Protein AF-0000000087156517 (afdb_homodimer)

pLDDT: mean 85.59, std 17.95, range [24.02, 98.31]

Secondary structure (DSSP, 8-state):
-BPPPTT--EEEE-S---TT--HHHHHHHHHHTS-S-TTSS-EEEEE-TTSSEEEEEEE-SSEEEEEEEEESSS------S-SSEEEE-HHHHHHHHTT---SS-----------/-B---TT--EEEE-S---TT--HHHHHHHHHHTS-S-TTSS-EEEEE-TTSSEEEEEEE-SSEEEEEEEEESSS------S-SSEEEE-HHHHHHHHTT---S------------

Structure (mmCIF, N/CA/C/O backbone):
data_AF-0000000087156517-model_v1
#
loop_
_entity.id
_entity.type
_entity.pdbx_description
1 polymer Transposase
#
loop_
_atom_site.group_PDB
_atom_site.id
_atom_site.type_symbol
_atom_site.label_atom_id
_atom_site.label_alt_id
_atom_site.label_comp_id
_atom_site.label_asym_id
_atom_site.label_entity_id
_atom_site.label_seq_id
_atom_site.pdbx_PDB_ins_code
_atom_site.Cartn_x
_atom_site.Cartn_y
_atom_site.Cartn_z
_atom_site.occupancy
_atom_site.B_iso_or_equiv
_atom_site.auth_seq_id
_atom_site.auth_comp_id
_atom_site.auth_asym_id
_atom_site.auth_atom_id
_atom_site.pdbx_PDB_model_num
ATOM 1 N N . MET A 1 1 ? 2.246 8.82 -6.902 1 58.19 1 MET A N 1
ATOM 2 C CA . MET A 1 1 ? 2.295 7.445 -7.395 1 58.19 1 MET A CA 1
ATOM 3 C C . MET A 1 1 ? 3.24 6.598 -6.551 1 58.19 1 MET A C 1
ATOM 5 O O . MET A 1 1 ? 4.203 7.113 -5.984 1 58.19 1 MET A O 1
ATOM 9 N N . ILE A 1 2 ? 2.607 5.508 -5.945 1 74.94 2 ILE A N 1
ATOM 10 C CA . ILE A 1 2 ? 3.498 4.707 -5.113 1 74.94 2 ILE A CA 1
ATOM 11 C C . ILE A 1 2 ? 4.559 4.039 -5.984 1 74.94 2 ILE A C 1
ATOM 13 O O . ILE A 1 2 ? 4.23 3.283 -6.902 1 74.94 2 ILE A O 1
ATOM 17 N N . PRO A 1 3 ? 5.715 4.488 -5.727 1 68.56 3 PRO A N 1
ATOM 18 C CA . PRO A 1 3 ? 6.801 4.07 -6.617 1 68.56 3 PRO A CA 1
ATOM 19 C C . PRO A 1 3 ? 7.105 2.576 -6.52 1 68.56 3 PRO A C 1
ATOM 21 O O . PRO A 1 3 ? 7.184 2.029 -5.418 1 68.56 3 PRO A O 1
ATOM 24 N N . VAL A 1 4 ? 6.957 1.92 -7.672 1 71.38 4 VAL A N 1
ATOM 25 C CA . VAL A 1 4 ? 7.547 0.595 -7.84 1 71.38 4 VAL A CA 1
ATOM 26 C C . VAL A 1 4 ? 8.805 0.693 -8.703 1 71.38 4 VAL A C 1
ATOM 28 O O . VAL A 1 4 ? 8.797 1.358 -9.742 1 71.38 4 VAL A O 1
ATOM 31 N N . PRO A 1 5 ? 9.875 0.167 -8.156 1 69.38 5 PRO A N 1
ATOM 32 C CA . PRO A 1 5 ? 11.094 0.276 -8.953 1 69.38 5 PRO A CA 1
ATOM 33 C C . PRO A 1 5 ? 10.93 -0.311 -10.359 1 69.38 5 PRO A C 1
ATOM 35 O O . PRO A 1 5 ? 10.133 -1.23 -10.555 1 69.38 5 PRO A O 1
ATOM 38 N N . MET A 1 6 ? 11.578 0.382 -11.211 1 67.88 6 MET A N 1
ATOM 39 C CA . MET A 1 6 ? 11.594 -0.118 -12.578 1 67.88 6 MET A CA 1
ATOM 40 C C . MET A 1 6 ? 12.398 -1.407 -12.68 1 67.88 6 MET A C 1
ATOM 42 O O . MET A 1 6 ? 13.406 -1.572 -11.992 1 67.88 6 MET A O 1
ATOM 46 N N . GLY A 1 7 ? 11.961 -2.303 -13.562 1 76.69 7 GLY A N 1
ATOM 47 C CA . GLY A 1 7 ? 12.727 -3.498 -13.875 1 76.69 7 GLY A CA 1
ATOM 48 C C . GLY A 1 7 ? 12.539 -4.609 -12.859 1 76.69 7 GLY A C 1
ATOM 49 O O . GLY A 1 7 ? 13.359 -5.531 -12.781 1 76.69 7 GLY A O 1
ATOM 50 N N . VAL A 1 8 ? 11.547 -4.445 -12.055 1 85.75 8 VAL A N 1
ATOM 51 C CA . VAL A 1 8 ? 11.328 -5.461 -11.031 1 85.75 8 VAL A CA 1
ATOM 52 C C . VAL A 1 8 ? 10.336 -6.504 -11.539 1 85.75 8 VAL A C 1
ATOM 54 O O . VAL A 1 8 ? 9.562 -6.234 -12.461 1 85.75 8 VAL A O 1
ATOM 57 N N . ARG A 1 9 ? 10.469 -7.676 -11 1 92.88 9 ARG A N 1
ATOM 58 C CA . ARG A 1 9 ? 9.516 -8.742 -11.297 1 92.88 9 ARG A CA 1
ATOM 59 C C . ARG A 1 9 ? 8.391 -8.781 -10.273 1 92.88 9 ARG A C 1
ATOM 61 O O . ARG A 1 9 ? 8.57 -8.344 -9.133 1 92.88 9 ARG A O 1
ATOM 68 N N . VAL A 1 10 ? 7.293 -9.305 -10.758 1 94.94 10 VAL A N 1
ATOM 69 C CA . VAL A 1 10 ? 6.121 -9.484 -9.906 1 94.94 10 VAL A CA 1
ATOM 70 C C . VAL A 1 10 ? 5.789 -10.977 -9.797 1 94.94 10 VAL A C 1
ATOM 72 O O . VAL A 1 10 ? 5.691 -11.672 -10.805 1 94.94 10 VAL A O 1
ATOM 75 N N . TRP A 1 11 ? 5.633 -11.375 -8.562 1 95.31 11 TRP A N 1
ATOM 76 C CA . TRP A 1 11 ? 5.324 -12.773 -8.305 1 95.31 11 TRP A CA 1
ATOM 77 C C . TRP A 1 11 ? 3.982 -12.914 -7.594 1 95.31 11 TRP A C 1
ATOM 79 O O . TRP A 1 11 ? 3.736 -12.258 -6.582 1 95.31 11 TRP A O 1
ATOM 89 N N . LEU A 1 12 ? 3.119 -13.789 -8.125 1 95.25 12 LEU A N 1
ATOM 90 C CA . LEU A 1 12 ? 1.862 -14.125 -7.465 1 95.25 12 LEU A CA 1
ATOM 91 C C . LEU A 1 12 ? 2.004 -15.406 -6.648 1 95.25 12 LEU A C 1
ATOM 93 O O . LEU A 1 12 ? 2.408 -16.438 -7.18 1 95.25 12 LEU A O 1
ATOM 97 N N . ALA A 1 13 ? 1.78 -15.266 -5.359 1 94.5 13 ALA A N 1
ATOM 98 C CA . ALA A 1 13 ? 1.699 -16.469 -4.543 1 94.5 13 ALA A CA 1
ATOM 99 C C . ALA A 1 13 ? 0.387 -17.203 -4.781 1 94.5 13 ALA A C 1
ATOM 101 O O . ALA A 1 13 ? -0.68 -16.75 -4.375 1 94.5 13 ALA A O 1
ATOM 102 N N . THR A 1 14 ? 0.47 -18.297 -5.391 1 88.31 14 THR A N 1
ATOM 103 C CA . THR A 1 14 ? -0.757 -19.016 -5.723 1 88.31 14 THR A CA 1
ATOM 104 C C . THR A 1 14 ? -1.428 -19.562 -4.461 1 88.31 14 THR A C 1
ATOM 106 O O . THR A 1 14 ? -0.789 -19.688 -3.416 1 88.31 14 THR A O 1
ATOM 109 N N . GLY A 1 15 ? -2.711 -19.812 -4.488 1 87.69 15 GLY A N 1
ATOM 110 C CA . GLY A 1 15 ? -3.498 -20.219 -3.342 1 87.69 15 GLY A CA 1
ATOM 111 C C . GLY A 1 15 ? -4.043 -19.062 -2.535 1 87.69 15 GLY A C 1
ATOM 112 O O . GLY A 1 15 ? -4.234 -17.969 -3.068 1 87.69 15 GLY A O 1
ATOM 113 N N . HIS A 1 16 ? -4.375 -19.422 -1.244 1 91.12 16 HIS A N 1
ATOM 114 C CA . HIS A 1 16 ? -4.941 -18.391 -0.389 1 91.12 16 HIS A CA 1
ATOM 115 C C . HIS A 1 16 ? -4.043 -18.109 0.809 1 91.12 16 HIS A C 1
ATOM 117 O O . HIS A 1 16 ? -3.408 -19.016 1.343 1 91.12 16 HIS A O 1
ATOM 123 N N . THR A 1 17 ? -4.004 -16.969 1.134 1 95 17 THR A N 1
ATOM 124 C CA . THR A 1 17 ? -3.209 -16.516 2.266 1 95 17 THR A CA 1
ATOM 125 C C . THR A 1 17 ? -4.102 -15.883 3.338 1 95 17 THR A C 1
ATOM 127 O O . THR A 1 17 ? -5.121 -15.266 3.021 1 95 17 THR A O 1
ATOM 130 N N . ASP A 1 18 ? -3.752 -16.094 4.641 1 96.94 18 ASP A N 1
ATOM 131 C CA . ASP A 1 18 ? -4.348 -15.344 5.734 1 96.94 18 ASP A CA 1
ATOM 132 C C . ASP A 1 18 ? -3.998 -13.859 5.629 1 96.94 18 ASP A C 1
ATOM 134 O O . ASP A 1 18 ? -2.844 -13.469 5.824 1 96.94 18 ASP A O 1
ATOM 138 N N . MET A 1 19 ? -4.91 -13.039 5.41 1 97.5 19 MET A N 1
ATOM 139 C CA . MET A 1 19 ? -4.672 -11.648 5.027 1 97.5 19 MET A CA 1
ATOM 140 C C . MET A 1 19 ? -4.484 -10.773 6.258 1 97.5 19 MET A C 1
ATOM 142 O O . MET A 1 19 ? -4.246 -9.57 6.137 1 97.5 19 MET A O 1
ATOM 146 N N . ARG A 1 20 ? -4.488 -11.344 7.477 1 96.44 20 ARG A N 1
ATOM 147 C CA . ARG A 1 20 ? -4.094 -10.625 8.68 1 96.44 20 ARG A CA 1
ATOM 148 C C . ARG A 1 20 ? -2.58 -10.453 8.75 1 96.44 20 ARG A C 1
ATOM 150 O O . ARG A 1 20 ? -2.076 -9.609 9.492 1 96.44 20 ARG A O 1
ATOM 157 N N . LYS A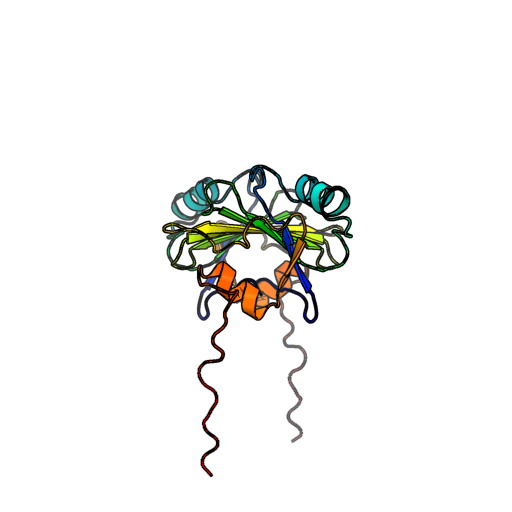 1 21 ? -1.91 -11.188 7.945 1 97.62 21 LYS A N 1
ATOM 158 C CA . LYS A 1 21 ? -0.451 -11.148 7.906 1 97.62 21 LYS A CA 1
ATOM 159 C C . LYS A 1 21 ? 0.049 -9.828 7.332 1 97.62 21 LYS A C 1
ATOM 161 O O . LYS A 1 21 ? -0.477 -9.344 6.328 1 97.62 21 LYS A O 1
ATOM 166 N N . GLY A 1 22 ? 0.993 -9.297 8.086 1 97.62 22 GLY A N 1
ATOM 167 C CA . GLY A 1 22 ? 1.661 -8.094 7.609 1 97.62 22 GLY A CA 1
ATOM 168 C C . GLY A 1 22 ? 2.955 -8.391 6.871 1 97.62 22 GLY A C 1
ATOM 169 O O . GLY A 1 22 ? 3.184 -9.516 6.43 1 97.62 22 GLY A O 1
ATOM 170 N N . PHE A 1 23 ? 3.73 -7.328 6.719 1 98.19 23 PHE A N 1
ATOM 171 C CA . PHE A 1 23 ? 4.945 -7.453 5.922 1 98.19 23 PHE A CA 1
ATOM 172 C C . PHE A 1 23 ? 5.844 -8.555 6.473 1 98.19 23 PHE A C 1
ATOM 174 O O . PHE A 1 23 ? 6.324 -9.406 5.723 1 98.19 23 PHE A O 1
ATOM 181 N N . ALA A 1 24 ? 6.098 -8.531 7.754 1 97.62 24 ALA A N 1
ATOM 182 C CA . ALA A 1 24 ? 7.035 -9.477 8.359 1 97.62 24 ALA A CA 1
ATOM 183 C C . ALA A 1 24 ? 6.594 -10.914 8.117 1 97.62 24 ALA A C 1
ATOM 185 O O . ALA A 1 24 ? 7.387 -11.75 7.672 1 97.62 24 ALA A O 1
ATOM 186 N N . SER A 1 25 ? 5.398 -11.227 8.359 1 98.19 25 SER A N 1
ATOM 187 C CA . SER A 1 25 ? 4.883 -12.586 8.195 1 98.19 25 SER A CA 1
ATOM 188 C C . SER A 1 25 ? 4.84 -12.977 6.723 1 98.19 25 SER A C 1
ATOM 190 O O . SER A 1 25 ? 5.176 -14.109 6.371 1 98.19 25 SER A O 1
ATOM 192 N N . LEU A 1 26 ? 4.43 -12.086 5.863 1 98.31 26 LEU A N 1
ATOM 193 C CA . LEU A 1 26 ? 4.379 -12.391 4.438 1 98.31 26 LEU A CA 1
ATOM 194 C C . LEU A 1 26 ? 5.781 -12.57 3.867 1 98.31 26 LEU A C 1
ATOM 196 O O . LEU A 1 26 ? 5.988 -13.391 2.971 1 98.31 26 LEU A O 1
ATOM 200 N N . SER A 1 27 ? 6.703 -11.789 4.41 1 98.31 27 SER A N 1
ATOM 201 C CA . SER A 1 27 ? 8.102 -11.953 4.016 1 98.31 27 SER A CA 1
ATOM 202 C C . SER A 1 27 ? 8.602 -13.359 4.328 1 98.31 27 SER A C 1
ATOM 204 O O . SER A 1 27 ? 9.344 -13.953 3.543 1 98.31 27 SER A O 1
ATOM 206 N N . LEU A 1 28 ? 8.242 -13.797 5.48 1 97.62 28 LEU A N 1
ATOM 207 C CA . LEU A 1 28 ? 8.609 -15.164 5.844 1 97.62 28 LEU A CA 1
ATOM 208 C C . LEU A 1 28 ? 8.008 -16.172 4.871 1 97.62 28 LEU A C 1
ATOM 210 O O . LEU A 1 28 ? 8.656 -17.156 4.508 1 97.62 28 LEU A O 1
ATOM 214 N N . GLN A 1 29 ? 6.797 -15.938 4.473 1 96.12 29 GLN A N 1
ATOM 215 C CA . GLN A 1 29 ? 6.164 -16.812 3.482 1 96.12 29 GLN A CA 1
ATOM 216 C C . GLN A 1 29 ? 6.918 -16.766 2.154 1 96.12 29 GLN A C 1
ATOM 218 O O . GLN A 1 29 ? 7.078 -17.797 1.492 1 96.12 29 GLN A O 1
ATOM 223 N N . VAL A 1 30 ? 7.312 -15.57 1.681 1 97.31 30 VAL A N 1
ATOM 224 C CA . VAL A 1 30 ? 8.102 -15.422 0.461 1 97.31 30 VAL A CA 1
ATOM 225 C C . VAL A 1 30 ? 9.359 -16.281 0.551 1 97.31 30 VAL A C 1
ATOM 227 O O . VAL A 1 30 ? 9.703 -17 -0.398 1 97.31 30 VAL A O 1
ATOM 230 N N . GLN A 1 31 ? 9.984 -16.25 1.725 1 97.12 31 GLN A N 1
ATOM 231 C CA . GLN A 1 31 ? 11.227 -16.984 1.936 1 97.12 31 GLN A CA 1
ATOM 232 C C . GLN A 1 31 ? 10.977 -18.484 2.027 1 97.12 31 GLN A C 1
ATOM 234 O O . GLN A 1 31 ? 11.641 -19.266 1.355 1 97.12 31 GLN A O 1
ATOM 239 N N . GLU A 1 32 ? 10.023 -18.891 2.779 1 94.5 32 GLU A N 1
ATOM 240 C CA . GLU A 1 32 ? 9.867 -20.297 3.148 1 94.5 32 GLU A CA 1
ATOM 241 C C . GLU A 1 32 ? 9.023 -21.047 2.123 1 94.5 32 GLU A C 1
ATOM 243 O O . GLU A 1 32 ? 9.266 -22.219 1.854 1 94.5 32 GLU A O 1
ATOM 248 N N . VAL A 1 33 ? 8.086 -20.391 1.618 1 90.31 33 VAL A N 1
ATOM 249 C CA . VAL A 1 33 ? 7.133 -21.078 0.744 1 90.31 33 VAL A CA 1
ATOM 250 C C . VAL A 1 33 ? 7.477 -20.781 -0.716 1 90.31 33 VAL A C 1
ATOM 252 O O . VAL A 1 33 ? 7.59 -21.703 -1.528 1 90.31 33 VAL A O 1
ATOM 255 N N . LEU A 1 34 ? 7.719 -19.594 -1.027 1 92.5 34 LEU A N 1
ATOM 256 C CA . LEU A 1 34 ? 8.008 -19.25 -2.414 1 92.5 34 LEU A CA 1
ATOM 257 C C . LEU A 1 34 ? 9.484 -19.422 -2.725 1 92.5 34 LEU A C 1
ATOM 259 O O . LEU A 1 34 ? 9.891 -19.406 -3.891 1 92.5 34 LEU A O 1
ATOM 263 N N . ARG A 1 35 ? 10.352 -19.547 -1.619 1 94.5 35 ARG A N 1
ATOM 264 C CA . ARG A 1 35 ? 11.789 -19.734 -1.741 1 94.5 35 ARG A CA 1
ATOM 265 C C . ARG A 1 35 ? 12.43 -18.594 -2.533 1 94.5 35 ARG A C 1
ATOM 267 O O . ARG A 1 35 ? 13.211 -18.844 -3.457 1 94.5 35 ARG A O 1
ATOM 274 N N . ARG A 1 36 ? 12.039 -17.438 -2.186 1 95.69 36 ARG A N 1
ATOM 275 C CA . ARG A 1 36 ? 12.586 -16.219 -2.775 1 95.69 36 ARG A CA 1
ATOM 276 C C . ARG A 1 36 ? 13.023 -15.234 -1.696 1 95.69 36 ARG A C 1
ATOM 278 O O . ARG A 1 36 ? 12.727 -15.422 -0.516 1 95.69 36 ARG A O 1
ATOM 285 N N . ASP A 1 37 ? 13.766 -14.25 -2.131 1 97.31 37 ASP A N 1
ATOM 286 C CA . ASP A 1 37 ? 14.258 -13.219 -1.216 1 97.31 37 ASP A CA 1
ATOM 287 C C . ASP A 1 37 ? 13.281 -12.055 -1.126 1 97.31 37 ASP A C 1
ATOM 289 O O . ASP A 1 37 ? 13.148 -11.273 -2.07 1 97.31 37 ASP A O 1
ATOM 293 N N . PRO A 1 38 ? 12.656 -11.883 0.007 1 96.81 38 PRO A N 1
ATOM 294 C CA . PRO A 1 38 ? 11.68 -10.805 0.139 1 96.81 38 PRO A CA 1
ATOM 295 C C . PRO A 1 38 ? 12.32 -9.414 0.061 1 96.81 38 PRO A C 1
ATOM 297 O O . PRO A 1 38 ? 11.617 -8.414 -0.071 1 96.81 38 PRO A O 1
ATOM 300 N N . LEU A 1 39 ? 13.656 -9.359 0.162 1 96.19 39 LEU A N 1
ATOM 301 C CA . LEU A 1 39 ? 14.352 -8.078 0.151 1 96.19 39 LEU A CA 1
ATOM 302 C C . LEU A 1 39 ? 14.969 -7.809 -1.219 1 96.19 39 LEU A C 1
ATOM 304 O O . LEU A 1 39 ? 15.727 -6.848 -1.385 1 96.19 39 LEU A O 1
ATOM 308 N N . SER A 1 40 ? 14.656 -8.578 -2.227 1 95.44 40 SER A N 1
ATOM 309 C CA . SER A 1 40 ? 15.258 -8.539 -3.555 1 95.44 40 SER A CA 1
ATOM 310 C C . SER A 1 40 ? 14.805 -7.309 -4.328 1 95.44 40 SER A C 1
ATOM 312 O O . SER A 1 40 ? 15.391 -6.965 -5.359 1 95.44 40 SER A O 1
ATOM 314 N N . GLY A 1 41 ? 13.742 -6.66 -3.83 1 94.19 41 GLY A N 1
ATOM 315 C CA . GLY A 1 41 ? 13.141 -5.562 -4.57 1 94.19 41 GLY A CA 1
ATOM 316 C C . GLY A 1 41 ? 11.961 -5.992 -5.418 1 94.19 41 GLY A C 1
ATOM 317 O O . GLY A 1 41 ? 11.172 -5.152 -5.859 1 94.19 41 GLY A O 1
ATOM 318 N N . HIS A 1 42 ? 11.836 -7.273 -5.695 1 95.88 42 HIS A N 1
ATOM 319 C CA . HIS A 1 42 ? 10.703 -7.777 -6.469 1 95.88 42 HIS A CA 1
ATOM 320 C C . HIS A 1 42 ? 9.414 -7.699 -5.664 1 95.88 42 HIS A C 1
ATOM 322 O O . HIS A 1 42 ? 9.438 -7.551 -4.441 1 95.88 42 HIS A O 1
ATOM 328 N N . LEU A 1 43 ? 8.344 -7.75 -6.379 1 96.56 43 LEU A N 1
ATOM 329 C CA . LEU A 1 43 ? 7.035 -7.664 -5.742 1 96.56 43 LEU A CA 1
ATOM 330 C C . LEU A 1 43 ? 6.43 -9.055 -5.562 1 96.56 43 LEU A C 1
ATOM 332 O O . LEU A 1 43 ? 6.527 -9.898 -6.453 1 96.56 43 LEU A O 1
ATOM 336 N N . PHE A 1 44 ? 5.781 -9.266 -4.441 1 96.88 44 PHE A N 1
ATOM 337 C CA . PHE A 1 44 ? 5.082 -10.508 -4.152 1 96.88 44 PHE A CA 1
ATOM 338 C C . PHE A 1 44 ? 3.621 -10.25 -3.809 1 96.88 44 PHE A C 1
ATOM 340 O O . PHE A 1 44 ? 3.322 -9.477 -2.895 1 96.88 44 PHE A O 1
ATOM 347 N N . CYS A 1 45 ? 2.74 -10.883 -4.504 1 96.75 45 CYS A N 1
ATOM 348 C CA . CYS A 1 45 ? 1.306 -10.656 -4.367 1 96.75 45 CYS A CA 1
ATOM 349 C C . CYS A 1 45 ? 0.621 -11.844 -3.709 1 96.75 45 CYS A C 1
ATOM 351 O O . CYS A 1 45 ? 0.924 -12.992 -4.027 1 96.75 45 CYS A O 1
ATOM 353 N N . PHE A 1 46 ? -0.279 -11.531 -2.863 1 96.81 46 PHE A N 1
ATOM 354 C CA . PHE A 1 46 ? -1.063 -12.516 -2.131 1 96.81 46 PHE A CA 1
ATOM 355 C C . PHE A 1 46 ? -2.553 -12.203 -2.234 1 96.81 46 PHE A C 1
ATOM 357 O O . PHE A 1 46 ? -2.955 -11.039 -2.191 1 96.81 46 PHE A O 1
ATOM 364 N N . ARG A 1 47 ? -3.34 -13.195 -2.342 1 96.44 47 ARG A N 1
ATOM 365 C CA . ARG A 1 47 ? -4.789 -13.023 -2.369 1 96.44 47 ARG A CA 1
ATOM 366 C C . ARG A 1 47 ? -5.457 -13.805 -1.245 1 96.44 47 ARG A C 1
ATOM 368 O O . ARG A 1 47 ? -5.055 -14.93 -0.94 1 96.44 47 ARG A O 1
ATOM 375 N N . GLY A 1 48 ? -6.461 -13.234 -0.627 1 95.94 48 GLY A N 1
ATOM 376 C CA . GLY A 1 48 ? -7.227 -13.922 0.401 1 95.94 48 GLY A CA 1
ATOM 377 C C . GLY A 1 48 ? -8.195 -14.945 -0.161 1 95.94 48 GLY A C 1
ATOM 378 O O . GLY A 1 48 ? -8.43 -14.984 -1.37 1 95.94 48 GLY A O 1
ATOM 379 N N . ARG A 1 49 ? -8.75 -15.617 0.713 1 94.75 49 ARG A N 1
ATOM 380 C CA . ARG A 1 49 ? -9.617 -16.734 0.353 1 94.75 49 ARG A CA 1
ATOM 381 C C . ARG A 1 49 ? -10.867 -16.234 -0.368 1 94.75 49 ARG A C 1
ATOM 383 O O . ARG A 1 49 ? -11.297 -16.844 -1.355 1 94.75 49 ARG A O 1
ATOM 390 N N . ARG A 1 50 ? -11.461 -15.18 0.086 1 95.56 50 ARG A N 1
ATOM 391 C CA . ARG A 1 50 ? -12.695 -14.656 -0.501 1 95.56 50 ARG A CA 1
ATOM 392 C C . ARG A 1 50 ? -12.43 -14.07 -1.884 1 95.56 50 ARG A C 1
ATOM 394 O O . ARG A 1 50 ? -13.367 -13.859 -2.662 1 95.56 50 ARG A O 1
ATOM 401 N N . GLY A 1 51 ? -11.227 -13.68 -2.168 1 95.25 51 GLY A N 1
ATOM 402 C CA . GLY A 1 51 ? -10.82 -13.242 -3.494 1 95.25 51 GLY A CA 1
ATOM 403 C C . GLY A 1 51 ? -10.969 -11.742 -3.695 1 95.25 51 GLY A C 1
ATOM 404 O O . GLY A 1 51 ? -10.594 -11.211 -4.742 1 95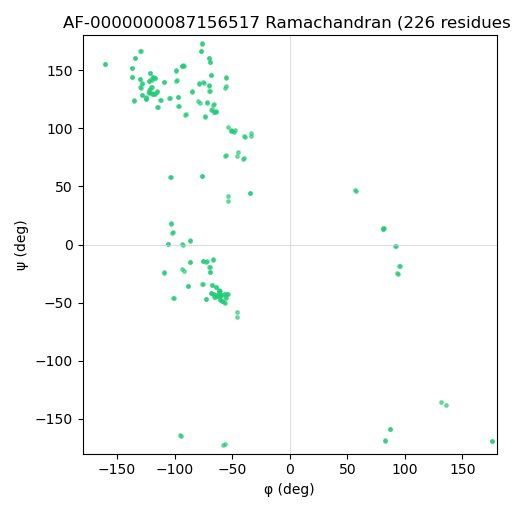.25 51 GLY A O 1
ATOM 405 N N . ASP A 1 52 ? -11.445 -10.992 -2.725 1 96.94 52 ASP A N 1
ATOM 406 C CA . ASP A 1 52 ? -11.695 -9.562 -2.891 1 96.94 52 ASP A CA 1
ATOM 407 C C . ASP A 1 52 ? -10.641 -8.734 -2.168 1 96.94 52 ASP A C 1
ATOM 409 O O . ASP A 1 52 ? -10.742 -7.504 -2.119 1 96.94 52 ASP A O 1
ATOM 413 N N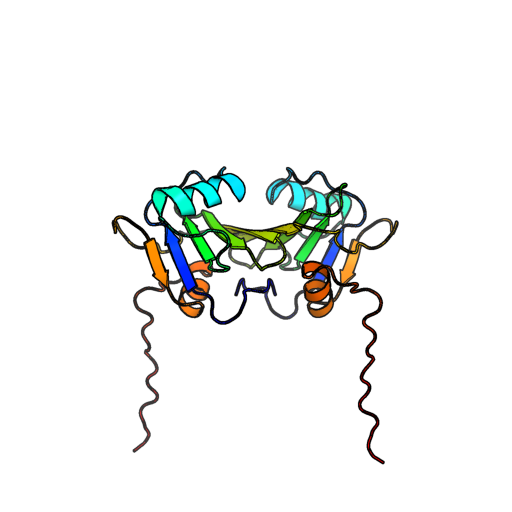 . LEU A 1 53 ? -9.672 -9.438 -1.519 1 97.56 53 LEU A N 1
ATOM 414 C CA . LEU A 1 53 ? -8.594 -8.773 -0.803 1 97.56 53 LEU A CA 1
ATOM 415 C C . LEU A 1 53 ? -7.234 -9.25 -1.305 1 97.56 53 LEU A C 1
ATOM 417 O O . LEU A 1 53 ? -6.988 -10.453 -1.393 1 97.56 53 LEU A O 1
ATOM 421 N N . LEU A 1 54 ? -6.363 -8.289 -1.698 1 96.94 54 LEU A N 1
ATOM 422 C CA . LEU A 1 54 ? -5.027 -8.562 -2.217 1 96.94 54 LEU A CA 1
ATOM 423 C C . LEU A 1 54 ? -3.98 -7.738 -1.474 1 96.94 54 LEU A C 1
ATOM 425 O O . LEU A 1 54 ? -4.207 -6.562 -1.171 1 96.94 54 LEU A O 1
ATOM 429 N N . LYS A 1 55 ? -2.857 -8.328 -1.163 1 97.62 55 LYS A N 1
ATOM 430 C CA . LYS A 1 55 ? -1.702 -7.617 -0.62 1 97.62 55 LYS A CA 1
ATOM 431 C C . LYS A 1 55 ? -0.484 -7.777 -1.524 1 97.62 55 LYS A C 1
ATOM 433 O O . LYS A 1 55 ? -0.261 -8.852 -2.09 1 97.62 55 LYS A O 1
ATOM 438 N N . VAL A 1 56 ? 0.265 -6.754 -1.645 1 96.81 56 VAL A N 1
ATOM 439 C CA . VAL A 1 56 ? 1.57 -6.781 -2.297 1 96.81 56 VAL A CA 1
ATOM 440 C C . VAL A 1 56 ? 2.645 -6.297 -1.323 1 96.81 56 VAL A C 1
ATOM 442 O O . VAL A 1 56 ? 2.49 -5.25 -0.691 1 96.81 56 VAL A O 1
ATOM 445 N N . ILE A 1 57 ? 3.719 -7.055 -1.217 1 96.94 57 ILE A N 1
ATOM 446 C CA . ILE A 1 57 ? 4.832 -6.586 -0.4 1 96.94 57 ILE A CA 1
ATOM 447 C C . ILE A 1 57 ? 6.094 -6.484 -1.256 1 96.94 57 ILE A C 1
ATOM 449 O O . ILE A 1 57 ? 6.262 -7.234 -2.219 1 96.94 57 ILE A O 1
ATOM 453 N N . TRP A 1 58 ? 6.953 -5.543 -0.954 1 96.44 58 TRP A N 1
ATOM 454 C CA . TRP A 1 58 ? 8.289 -5.426 -1.535 1 96.44 58 TRP A CA 1
ATOM 455 C C . TRP A 1 58 ? 9.188 -4.562 -0.659 1 96.44 58 TRP A C 1
ATOM 457 O O . TRP A 1 58 ? 8.711 -3.838 0.214 1 96.44 58 TRP A O 1
ATOM 467 N N . HIS A 1 59 ? 10.43 -4.789 -0.775 1 95.88 59 HIS A N 1
ATOM 468 C CA . HIS A 1 59 ? 11.438 -3.9 -0.215 1 95.88 59 HIS A CA 1
ATOM 469 C C . HIS A 1 59 ? 11.969 -2.93 -1.268 1 95.88 59 HIS A C 1
ATOM 471 O O . HIS A 1 59 ? 12.469 -3.354 -2.312 1 95.88 59 HIS A O 1
ATOM 477 N N . ASP A 1 60 ? 11.938 -1.659 -0.995 1 92.62 60 ASP A N 1
ATOM 478 C CA . ASP A 1 60 ? 12.25 -0.727 -2.072 1 92.62 60 ASP A CA 1
ATOM 479 C C . ASP A 1 60 ? 13.664 -0.174 -1.926 1 92.62 60 ASP A C 1
ATOM 481 O O . ASP A 1 60 ? 14 0.856 -2.516 1 92.62 60 ASP A O 1
ATOM 485 N N . GLY A 1 61 ? 14.477 -0.825 -1.156 1 92 61 GLY A N 1
ATOM 486 C CA . GLY A 1 61 ? 15.844 -0.381 -0.908 1 92 61 GLY A CA 1
ATOM 487 C C . GLY A 1 61 ? 15.977 0.461 0.347 1 92 61 GLY A C 1
ATOM 488 O O . GLY A 1 61 ? 17.047 0.534 0.939 1 92 61 GLY A O 1
ATOM 489 N N . GLN A 1 62 ? 14.852 1.104 0.732 1 93.75 62 GLN A N 1
ATOM 490 C CA . GLN A 1 62 ? 14.875 1.967 1.909 1 93.75 62 GLN A CA 1
ATOM 491 C C . GLN A 1 62 ? 14.102 1.339 3.064 1 93.75 62 GLN A C 1
ATOM 493 O O . GLN A 1 62 ? 14.289 1.712 4.223 1 93.75 62 GLN A O 1
ATOM 498 N N . GLY A 1 63 ? 13.195 0.482 2.713 1 95.5 63 GLY A N 1
ATOM 499 C CA . GLY A 1 63 ? 12.406 -0.141 3.762 1 95.5 63 GLY A CA 1
ATOM 500 C C . GLY A 1 63 ? 11.312 -1.047 3.225 1 95.5 63 GLY A C 1
ATOM 501 O O . GLY A 1 63 ? 11.32 -1.409 2.047 1 95.5 63 GLY A O 1
ATOM 502 N N . ALA A 1 64 ? 10.438 -1.439 4.199 1 97.25 64 ALA A N 1
ATOM 503 C CA . ALA A 1 64 ? 9.352 -2.373 3.914 1 97.25 64 ALA A CA 1
ATOM 504 C C . ALA A 1 64 ? 8.133 -1.645 3.355 1 97.25 64 ALA A C 1
ATOM 506 O O . ALA A 1 64 ? 7.719 -0.618 3.896 1 97.25 64 ALA A O 1
ATOM 507 N N . CYS A 1 65 ? 7.586 -2.148 2.256 1 96.94 65 CYS A N 1
ATOM 508 C CA . CYS A 1 65 ? 6.371 -1.614 1.648 1 96.94 65 CYS A CA 1
ATOM 509 C C . CYS A 1 65 ? 5.277 -2.672 1.599 1 96.94 65 CYS A C 1
ATOM 511 O O . CYS A 1 65 ? 5.539 -3.83 1.269 1 96.94 65 CYS A O 1
ATOM 513 N N . LEU A 1 66 ? 4.09 -2.301 1.946 1 97.56 66 LEU A N 1
ATOM 514 C CA . LEU A 1 66 ? 2.902 -3.145 1.892 1 97.56 66 LEU A CA 1
ATOM 515 C C . LEU A 1 66 ? 1.721 -2.383 1.3 1 97.56 66 LEU A C 1
ATOM 517 O O . LEU A 1 66 ? 1.378 -1.297 1.772 1 97.56 66 LEU A O 1
ATOM 521 N N . PHE A 1 67 ? 1.185 -2.918 0.287 1 96.69 67 PHE A N 1
ATOM 522 C CA . PHE A 1 67 ? -0.019 -2.375 -0.331 1 96.69 67 PHE A CA 1
ATOM 523 C C . PHE A 1 67 ? -1.185 -3.348 -0.195 1 96.69 67 PHE A C 1
ATOM 525 O O . PHE A 1 67 ? -1.033 -4.543 -0.446 1 96.69 67 PHE A O 1
ATOM 532 N N . THR A 1 68 ? -2.275 -2.875 0.229 1 97.5 68 THR A N 1
ATOM 533 C CA . THR A 1 68 ? -3.506 -3.65 0.352 1 97.5 68 THR A CA 1
ATOM 534 C C . THR A 1 68 ? -4.621 -3.029 -0.482 1 97.5 68 THR A C 1
ATOM 536 O O . THR A 1 68 ? -4.82 -1.813 -0.458 1 97.5 68 THR A O 1
ATOM 539 N N . LYS A 1 69 ? -5.324 -3.854 -1.226 1 96.94 69 LYS A N 1
ATOM 540 C CA . LYS A 1 69 ? -6.52 -3.42 -1.941 1 96.94 69 LYS A CA 1
ATOM 541 C C . LYS A 1 69 ? -7.703 -4.34 -1.65 1 96.94 69 LYS A C 1
ATOM 543 O O . LYS A 1 69 ? -7.574 -5.566 -1.728 1 96.94 69 LYS A O 1
ATOM 548 N N . LYS A 1 70 ? -8.781 -3.721 -1.273 1 97.44 70 LYS A N 1
ATOM 549 C CA . LYS A 1 70 ? -10.039 -4.434 -1.083 1 97.44 70 LYS A CA 1
ATOM 550 C C . LYS A 1 70 ? -11.086 -3.977 -2.094 1 97.44 70 LYS A C 1
ATOM 552 O O . LYS A 1 70 ? -11.477 -2.807 -2.105 1 97.44 70 LYS A O 1
ATOM 557 N N . LEU A 1 71 ? -11.555 -4.895 -2.939 1 96.56 71 LEU A N 1
ATOM 558 C CA . LEU A 1 71 ? -12.578 -4.59 -3.93 1 96.56 71 LEU A CA 1
ATOM 559 C C . LEU A 1 71 ? -13.953 -4.465 -3.273 1 96.56 71 LEU A C 1
ATOM 561 O O . LEU A 1 71 ? -14.289 -5.242 -2.377 1 96.56 71 LEU A O 1
ATOM 565 N N . GLU A 1 72 ? -14.703 -3.504 -3.723 1 96.06 72 GLU A N 1
ATOM 566 C CA . GLU A 1 72 ? -16.078 -3.383 -3.268 1 96.06 72 GLU A CA 1
ATOM 567 C C . GLU A 1 72 ? -16.984 -4.426 -3.934 1 96.06 72 GLU A C 1
ATOM 569 O O . GLU A 1 72 ? -17.969 -4.875 -3.342 1 96.06 72 GLU A O 1
ATOM 574 N N . ARG A 1 73 ? -16.625 -4.695 -5.145 1 95.38 73 ARG A N 1
ATOM 575 C CA . ARG A 1 73 ? -17.359 -5.703 -5.906 1 95.38 73 ARG A CA 1
ATOM 576 C C . ARG A 1 73 ? -16.406 -6.605 -6.68 1 95.38 73 ARG A C 1
ATOM 578 O O . ARG A 1 73 ? -15.375 -6.145 -7.18 1 95.38 73 ARG A O 1
ATOM 585 N N . GLY A 1 74 ? -16.797 -7.879 -6.766 1 94.31 74 GLY A N 1
ATOM 586 C CA . GLY A 1 74 ? -16.031 -8.836 -7.555 1 94.31 74 GLY A CA 1
ATOM 587 C C . GLY A 1 74 ? -14.852 -9.414 -6.812 1 94.31 74 GLY A C 1
ATOM 588 O O . GLY A 1 74 ? -14.781 -9.336 -5.582 1 94.31 74 GLY A O 1
ATOM 589 N N . ARG A 1 75 ? -14 -10.109 -7.605 1 95.06 75 ARG A N 1
ATOM 590 C CA . ARG A 1 75 ? -12.805 -10.773 -7.102 1 95.06 75 ARG A CA 1
ATOM 591 C C . ARG A 1 75 ? -11.617 -10.539 -8.023 1 95.06 75 ARG A C 1
ATOM 593 O O . ARG A 1 75 ? -11.789 -10.297 -9.219 1 95.06 75 ARG A O 1
ATOM 600 N N . PHE A 1 76 ? -10.492 -10.57 -7.453 1 95 76 PHE A N 1
ATOM 601 C CA . PHE A 1 76 ? -9.289 -10.531 -8.281 1 95 76 PHE A CA 1
ATOM 602 C C . PHE A 1 76 ? -9.125 -11.836 -9.055 1 95 76 PHE A C 1
ATOM 604 O O . PHE A 1 76 ? -9.328 -12.922 -8.508 1 95 76 PHE A O 1
ATOM 611 N N . VAL A 1 77 ? -8.766 -11.68 -10.312 1 92.25 77 VAL A N 1
ATOM 612 C CA . VAL A 1 77 ? -8.453 -12.867 -11.102 1 92.25 77 VAL A CA 1
ATOM 613 C C . VAL A 1 77 ? -7.121 -13.461 -10.633 1 92.25 77 VAL A C 1
ATOM 615 O O . VAL A 1 77 ? -6.105 -12.766 -10.594 1 92.25 77 VAL A O 1
ATOM 618 N N . TRP A 1 78 ? -7.133 -14.641 -10.25 1 91.5 78 TRP A N 1
ATOM 619 C CA . TRP A 1 78 ? -5.965 -15.289 -9.664 1 91.5 78 TRP A CA 1
ATOM 620 C C . TRP A 1 78 ? -5.688 -16.625 -10.328 1 91.5 78 TRP A C 1
ATOM 622 O O . TRP A 1 78 ? -6.621 -17.359 -10.688 1 91.5 78 TRP A O 1
ATOM 632 N N . PRO A 1 79 ? -4.43 -16.828 -10.617 1 85.94 79 PRO A N 1
ATOM 633 C CA . PRO A 1 79 ? -4.145 -18.094 -11.281 1 85.94 79 PRO A CA 1
ATOM 634 C C . PRO A 1 79 ? -4.648 -19.297 -10.484 1 85.94 79 PRO A C 1
ATOM 636 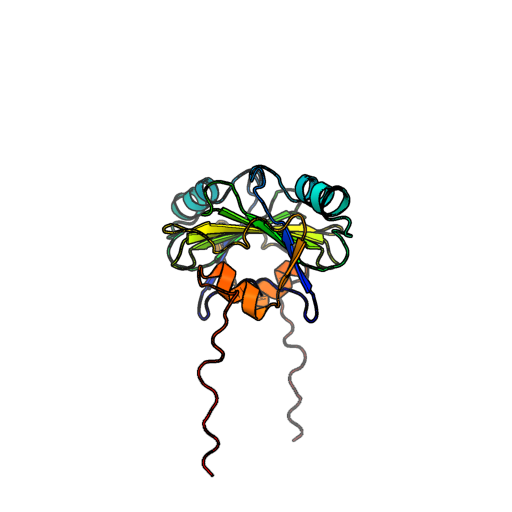O O . PRO A 1 79 ? -4.684 -19.266 -9.25 1 85.94 79 PRO A O 1
ATOM 639 N N . SER A 1 80 ? -5.254 -20.172 -11.305 1 75.44 80 SER A N 1
ATOM 640 C CA . SER A 1 80 ? -5.742 -21.406 -10.703 1 75.44 80 SER A CA 1
ATOM 641 C C . SER A 1 80 ? -4.617 -22.172 -10.016 1 75.44 80 SER A C 1
ATOM 643 O O . SER A 1 80 ? -3.439 -21.875 -10.219 1 75.44 80 SER A O 1
ATOM 645 N N . LEU A 1 81 ? -4.883 -23.359 -9.57 1 60.91 81 LEU A N 1
ATOM 646 C CA . LEU A 1 81 ? -4.137 -24.266 -8.703 1 60.91 81 LEU A CA 1
ATOM 647 C C . LEU A 1 81 ? -2.729 -24.5 -9.242 1 60.91 81 LEU A C 1
ATOM 649 O O . LEU A 1 81 ? -2.547 -25.188 -10.25 1 60.91 81 LEU A O 1
ATOM 653 N N . ALA A 1 82 ? -2.172 -23.406 -9.68 1 59.19 82 ALA A N 1
ATOM 654 C CA . ALA A 1 82 ? -0.787 -23.844 -9.828 1 59.19 82 ALA A CA 1
ATOM 655 C C . ALA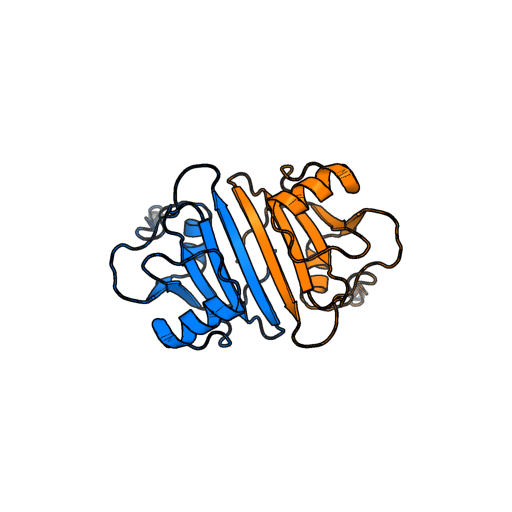 A 1 82 ? -0.066 -23.844 -8.484 1 59.19 82 ALA A C 1
ATOM 657 O O . ALA A 1 82 ? -0.467 -23.141 -7.559 1 59.19 82 ALA A O 1
ATOM 658 N N . ASP A 1 83 ? 0.512 -24.906 -7.996 1 63.34 83 ASP A N 1
ATOM 659 C CA . ASP A 1 83 ? 1.399 -25 -6.844 1 63.34 83 ASP A CA 1
ATOM 660 C C . ASP A 1 83 ? 2.566 -24.031 -6.969 1 63.34 83 ASP A C 1
ATOM 662 O O . ASP A 1 83 ? 3.41 -24.172 -7.855 1 63.34 83 ASP A O 1
ATOM 666 N N . GLY A 1 84 ? 2.484 -22.906 -6.273 1 79.56 84 GLY A N 1
ATOM 667 C CA . GLY A 1 84 ? 3.738 -22.172 -6.156 1 79.56 84 GLY A CA 1
ATOM 668 C C . GLY A 1 84 ? 3.604 -20.703 -6.48 1 79.56 84 GLY A C 1
ATOM 669 O O . GLY A 1 84 ? 2.65 -20.047 -6.047 1 79.56 84 GLY A O 1
ATOM 670 N N . VAL A 1 85 ? 4.539 -20.125 -7.273 1 88.38 85 VAL A N 1
ATOM 671 C CA . VAL A 1 85 ? 4.688 -18.703 -7.578 1 88.38 85 VAL A CA 1
ATOM 672 C C . VAL A 1 85 ? 4.613 -18.484 -9.086 1 88.38 85 VAL A C 1
ATOM 674 O O . VAL A 1 85 ? 5.18 -19.266 -9.859 1 88.38 85 VAL A O 1
ATOM 677 N N . VAL A 1 86 ? 3.816 -17.562 -9.539 1 91.38 86 VAL A N 1
ATOM 678 C CA . VAL A 1 86 ? 3.648 -17.234 -10.945 1 91.38 86 VAL A CA 1
ATOM 679 C C . VAL A 1 86 ? 4.203 -15.836 -11.219 1 91.38 86 VAL A C 1
ATOM 681 O O . VAL A 1 86 ? 3.82 -14.867 -10.555 1 91.38 86 VAL A O 1
ATOM 684 N N . PRO A 1 87 ? 5.113 -15.742 -12.164 1 92.44 87 PRO A N 1
ATOM 685 C CA . PRO A 1 87 ? 5.586 -14.414 -12.562 1 92.44 87 PRO A CA 1
ATOM 686 C C . PRO A 1 87 ? 4.617 -13.688 -13.484 1 92.44 87 PRO A C 1
ATOM 688 O O . PRO A 1 87 ? 4.016 -14.312 -14.367 1 92.44 87 PRO A O 1
ATOM 691 N N . ILE A 1 88 ? 4.438 -12.406 -13.234 1 90.5 88 ILE A N 1
ATOM 692 C CA . ILE A 1 88 ? 3.684 -11.586 -14.172 1 90.5 88 ILE A CA 1
ATOM 693 C C . ILE A 1 88 ? 4.43 -10.273 -14.422 1 90.5 88 ILE A C 1
ATOM 695 O O . ILE A 1 88 ? 5.312 -9.898 -13.648 1 90.5 88 ILE A O 1
ATOM 699 N N . SER A 1 89 ? 4.082 -9.625 -15.523 1 89.25 89 SER A N 1
ATOM 700 C CA . SER A 1 89 ? 4.66 -8.312 -15.82 1 89.25 89 SER A CA 1
ATOM 701 C C . SER A 1 89 ? 4.004 -7.223 -14.977 1 89.25 89 SER A C 1
ATOM 703 O O . SER A 1 89 ? 2.943 -7.438 -14.391 1 89.25 89 SER A O 1
ATOM 705 N N . GLN A 1 90 ? 4.57 -6.066 -14.93 1 88.12 90 GLN A N 1
ATOM 706 C CA . GLN A 1 90 ? 3.984 -4.914 -14.258 1 88.12 90 GLN A CA 1
ATOM 707 C C . GLN A 1 90 ? 2.648 -4.527 -14.891 1 88.12 90 GLN A C 1
ATOM 709 O O . GLN A 1 90 ? 1.72 -4.121 -14.188 1 88.12 90 GLN A O 1
ATOM 714 N N . ALA A 1 91 ? 2.605 -4.605 -16.203 1 85.62 91 ALA A N 1
ATOM 715 C CA . ALA A 1 91 ? 1.352 -4.316 -16.891 1 85.62 91 ALA A CA 1
ATOM 716 C C . ALA A 1 91 ? 0.252 -5.285 -16.453 1 85.62 91 ALA A C 1
ATOM 718 O O . ALA A 1 91 ? -0.884 -4.875 -16.203 1 85.62 91 ALA A O 1
ATOM 719 N N . GLN A 1 92 ? 0.628 -6.508 -16.391 1 89.31 92 GLN A N 1
ATOM 720 C CA . GLN A 1 92 ? -0.329 -7.523 -15.969 1 89.31 92 GLN A CA 1
ATOM 721 C C . GLN A 1 92 ? -0.772 -7.293 -14.523 1 89.31 92 GLN A C 1
ATOM 723 O O . GLN A 1 92 ? -1.936 -7.516 -14.188 1 89.31 92 GLN A O 1
ATOM 728 N N . MET A 1 93 ? 0.13 -6.863 -13.711 1 91 93 MET A N 1
ATOM 729 C CA . MET A 1 93 ? -0.235 -6.535 -12.336 1 91 93 MET A CA 1
ATOM 730 C C . MET A 1 93 ? -1.235 -5.383 -12.305 1 91 93 MET A C 1
ATOM 732 O O . MET A 1 93 ? -2.182 -5.402 -11.516 1 91 93 MET A O 1
ATOM 736 N N . SER A 1 94 ? -0.985 -4.398 -13.102 1 88.56 94 SER A N 1
ATOM 737 C CA . SER A 1 94 ? -1.915 -3.277 -13.164 1 88.56 94 SER A CA 1
ATOM 738 C C . SER A 1 94 ? -3.32 -3.746 -13.523 1 88.56 94 SER A C 1
ATOM 740 O O . SER A 1 94 ? -4.305 -3.281 -12.945 1 88.56 94 SER A O 1
ATOM 742 N N . TYR A 1 95 ? -3.422 -4.668 -14.5 1 89.31 95 TYR A N 1
ATOM 743 C CA . TYR A 1 95 ? -4.707 -5.27 -14.844 1 89.31 95 TYR A CA 1
ATOM 744 C C . TYR A 1 95 ? -5.301 -6.008 -13.648 1 89.31 95 TYR A C 1
ATOM 746 O O . TYR A 1 95 ? -6.477 -5.828 -13.32 1 89.31 95 TYR A O 1
ATOM 754 N N . LEU A 1 96 ? -4.508 -6.766 -13.039 1 92.19 96 LEU A N 1
ATOM 755 C CA . LEU A 1 96 ? -4.93 -7.547 -11.883 1 92.19 96 LEU A CA 1
ATOM 756 C C . LEU A 1 96 ? -5.523 -6.648 -10.805 1 92.19 96 LEU A C 1
ATOM 758 O O . LEU A 1 96 ? -6.621 -6.91 -10.305 1 92.19 96 LEU A O 1
ATOM 762 N N . LEU A 1 97 ? -4.836 -5.543 -10.531 1 91.25 97 LEU A N 1
ATOM 763 C CA . LEU A 1 97 ? -5.254 -4.633 -9.469 1 91.25 97 LEU A CA 1
ATOM 764 C C . LEU A 1 97 ? -6.543 -3.91 -9.852 1 91.25 97 LEU A C 1
ATOM 766 O O . LEU A 1 97 ? -7.254 -3.4 -8.984 1 91.25 97 LEU A O 1
ATOM 770 N N . SER A 1 98 ? -6.793 -3.926 -11.125 1 85.94 98 SER A N 1
ATOM 771 C CA . SER A 1 98 ? -8.016 -3.281 -11.594 1 85.94 98 SER A CA 1
ATOM 772 C C . SER A 1 98 ? -9.164 -4.281 -11.695 1 85.94 98 SER A C 1
ATOM 774 O O . SER A 1 98 ? -10.234 -3.951 -12.203 1 85.94 98 SER A O 1
ATOM 776 N N . GLY A 1 99 ? -8.867 -5.543 -11.328 1 84.44 99 GLY A N 1
ATOM 777 C CA . GLY A 1 99 ? -9.906 -6.562 -11.375 1 84.44 99 GLY A CA 1
ATOM 778 C C . GLY A 1 99 ? -10.125 -7.125 -12.766 1 84.44 99 GLY A C 1
ATOM 779 O O . GLY A 1 99 ? -11.172 -7.715 -13.047 1 84.44 99 GLY A O 1
ATOM 780 N N . ILE A 1 100 ? -9.242 -6.84 -13.578 1 82.69 100 ILE A N 1
ATOM 781 C CA . ILE A 1 100 ? -9.328 -7.285 -14.961 1 82.69 100 ILE A CA 1
ATOM 782 C C . ILE A 1 100 ? -8.477 -8.539 -15.156 1 82.69 100 ILE A C 1
ATOM 784 O O . ILE A 1 100 ? -7.445 -8.703 -14.5 1 82.69 100 ILE A O 1
ATOM 788 N N . ASP A 1 101 ? -8.93 -9.398 -16.109 1 86.19 101 ASP A N 1
ATOM 789 C CA . ASP A 1 101 ? -8.211 -10.633 -16.391 1 86.19 101 ASP A CA 1
ATOM 790 C C . ASP A 1 101 ? -6.855 -10.344 -17.047 1 86.19 101 ASP A C 1
ATOM 792 O O . ASP A 1 101 ? -6.793 -9.812 -18.156 1 86.19 101 ASP A O 1
ATOM 796 N N . TRP A 1 102 ? -5.859 -10.664 -16.422 1 85.44 102 TRP A N 1
ATOM 797 C CA . TRP A 1 102 ? -4.492 -10.367 -16.828 1 85.44 102 TRP A CA 1
ATOM 798 C C . TRP A 1 102 ? -3.912 -11.516 -17.656 1 85.44 102 TRP A C 1
ATOM 800 O O . TRP A 1 102 ? -2.863 -11.375 -18.281 1 85.44 102 TRP A O 1
ATOM 810 N N . ARG A 1 103 ? -4.371 -12.789 -17.594 1 77.56 103 ARG A N 1
ATOM 811 C CA . ARG A 1 103 ? -3.83 -13.992 -18.219 1 77.56 103 ARG A CA 1
ATOM 812 C C . ARG A 1 103 ? -3.908 -13.898 -19.75 1 77.56 103 ARG A C 1
ATOM 814 O O . ARG A 1 103 ? -3.041 -14.422 -20.453 1 77.56 103 ARG A O 1
ATOM 821 N N . ASN A 1 104 ? -4.992 -13.477 -20.328 1 62.94 104 ASN A N 1
ATOM 822 C CA . ASN A 1 104 ? -5.109 -13.352 -21.766 1 62.94 104 ASN A CA 1
ATOM 823 C C . ASN A 1 104 ? -5 -11.898 -22.219 1 62.94 104 ASN A C 1
ATOM 825 O O . ASN A 1 104 ? -6.012 -11.258 -22.5 1 62.94 104 ASN A O 1
ATOM 829 N N . PRO A 1 105 ? -3.967 -11.328 -21.906 1 52.41 105 PRO A N 1
ATOM 830 C CA . PRO A 1 105 ? -4.047 -9.953 -22.406 1 52.41 105 PRO A CA 1
ATOM 831 C C . PRO A 1 105 ? -4.32 -9.883 -23.906 1 52.41 105 PRO A C 1
ATOM 833 O O . PRO A 1 105 ? -3.613 -10.516 -24.703 1 52.41 105 PRO A O 1
ATOM 836 N N . GLN A 1 106 ? -5.543 -10.109 -24.359 1 44.03 106 GLN A N 1
ATOM 837 C CA . GLN A 1 106 ? -5.789 -10.008 -25.781 1 44.03 106 GLN A CA 1
ATOM 838 C C . GLN A 1 106 ? -5.043 -8.812 -26.391 1 44.03 106 GLN A C 1
ATOM 840 O O . GLN A 1 106 ? -5.184 -7.688 -25.906 1 44.03 106 GLN A O 1
ATOM 845 N N . GLU A 1 107 ? -3.785 -8.93 -26.531 1 41.31 107 GLU A N 1
ATOM 846 C CA . GLU A 1 107 ? -3.234 -8.047 -27.547 1 41.31 107 GLU A CA 1
ATOM 847 C C . GLU A 1 107 ? -4.219 -7.855 -28.703 1 41.31 107 GLU A C 1
ATOM 849 O O . GLU A 1 107 ? -4.328 -8.711 -29.578 1 41.31 107 GLU A O 1
ATOM 854 N N . SER A 1 108 ? -5.406 -7.645 -28.359 1 38.53 108 SER A N 1
ATOM 855 C CA . SER A 1 108 ? -6.266 -7.492 -29.531 1 38.53 108 SER A CA 1
ATOM 856 C C . SER A 1 108 ? -5.629 -6.578 -30.562 1 38.53 108 SER A C 1
ATOM 858 O O . SER A 1 108 ? -5.836 -6.758 -31.766 1 38.53 108 SER A O 1
ATOM 860 N N . TRP A 1 109 ? -5.398 -5.262 -30.141 1 39.62 109 TRP A N 1
ATOM 861 C CA . TRP A 1 109 ? -5.383 -4.332 -31.266 1 39.62 109 TRP A CA 1
ATOM 862 C C . TRP A 1 109 ? -4.074 -4.441 -32.031 1 39.62 109 TRP A C 1
ATOM 864 O O . TRP A 1 109 ? -3.008 -4.086 -31.531 1 39.62 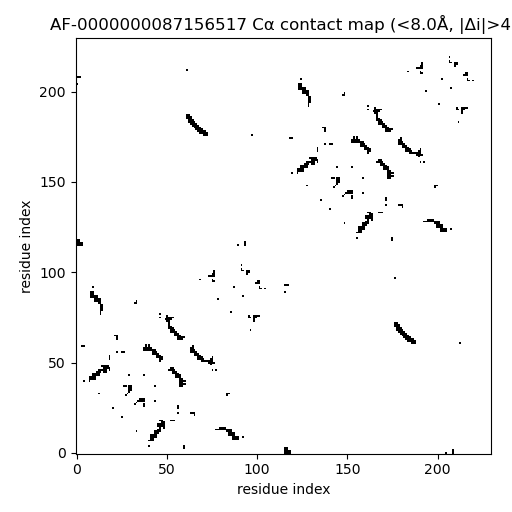109 TRP A O 1
ATOM 874 N N . ARG A 1 110 ? -3.746 -5.559 -32.531 1 41.16 110 ARG A N 1
ATOM 875 C CA . ARG A 1 110 ? -2.686 -5.52 -33.531 1 41.16 110 ARG A CA 1
ATOM 876 C C . ARG A 1 110 ? -2.98 -4.465 -34.594 1 41.16 110 ARG A C 1
ATOM 878 O O . ARG A 1 110 ? -4.027 -4.508 -35.25 1 41.16 110 ARG A O 1
ATOM 885 N N . PRO A 1 111 ? -2.41 -3.26 -34.5 1 38.75 111 PRO A N 1
ATOM 886 C CA . PRO A 1 111 ? -2.65 -2.346 -35.625 1 38.75 111 PRO A CA 1
ATOM 887 C C . PRO A 1 111 ? -2.424 -3.004 -37 1 38.75 111 PRO A C 1
ATOM 889 O O . PRO A 1 111 ? -1.458 -3.75 -37.156 1 38.75 111 PRO A O 1
ATOM 892 N N . THR A 1 112 ? -3.416 -3.414 -37.625 1 36.81 112 THR A N 1
ATOM 893 C CA . THR A 1 112 ? -3.346 -3.832 -39 1 36.81 112 THR A CA 1
ATOM 894 C C . THR A 1 112 ? -2.426 -2.908 -39.812 1 36.81 112 THR A C 1
ATOM 896 O O . THR A 1 112 ? -2.592 -1.688 -39.781 1 36.81 112 THR A O 1
ATOM 899 N N . SER A 1 113 ? -1.183 -3.303 -39.906 1 33 113 SER A N 1
ATOM 900 C CA . SER A 1 113 ? -0.281 -2.648 -40.844 1 33 113 SER A CA 1
ATOM 901 C C . SER A 1 113 ? -1.021 -2.201 -42.094 1 33 113 SER A C 1
ATOM 903 O O . SER A 1 113 ? -1.763 -2.982 -42.719 1 33 113 SER A O 1
ATOM 905 N N . VAL A 1 114 ? -1.493 -0.965 -42.25 1 35.66 114 VAL A N 1
ATOM 906 C CA . VAL A 1 114 ? -1.883 -0.418 -43.531 1 35.66 114 VAL A CA 1
ATOM 907 C C . VAL A 1 114 ? -0.814 -0.742 -44.562 1 35.66 114 VAL A C 1
ATOM 909 O O . VAL A 1 114 ? 0.346 -0.354 -44.438 1 35.66 114 VAL A O 1
ATOM 912 N N . GLY A 1 115 ? -0.807 -1.986 -45 1 24.02 115 GLY A N 1
ATOM 913 C CA . GLY A 1 115 ? -0.178 -2.111 -46.312 1 24.02 115 GLY A CA 1
ATOM 914 C C . GLY A 1 115 ? -0.742 -1.147 -47.344 1 24.02 115 GLY A C 1
ATOM 915 O O . GLY A 1 115 ? -1.901 -0.742 -47.25 1 24.02 115 GLY A O 1
ATOM 916 N N . MET B 1 1 ? 3.326 -0.703 -11.047 1 58.41 1 MET B N 1
ATOM 917 C CA . MET B 1 1 ? 3.17 0.575 -10.352 1 58.41 1 MET B CA 1
ATOM 918 C C . MET B 1 1 ? 1.781 0.695 -9.742 1 58.41 1 MET B C 1
ATOM 920 O O . MET B 1 1 ? 0.818 0.123 -10.25 1 58.41 1 MET B O 1
ATOM 924 N N . ILE B 1 2 ? 1.788 0.855 -8.344 1 75.38 2 ILE B N 1
ATOM 925 C CA . ILE B 1 2 ? 0.461 0.98 -7.754 1 75.38 2 ILE B CA 1
ATOM 926 C C . ILE B 1 2 ? -0.198 2.271 -8.234 1 75.38 2 ILE B C 1
ATOM 928 O O . ILE B 1 2 ? 0.342 3.363 -8.039 1 75.38 2 ILE B O 1
ATOM 932 N N . PRO B 1 3 ? -1.208 2.027 -8.961 1 68.56 3 PRO B N 1
ATOM 933 C CA . PRO B 1 3 ? -1.829 3.168 -9.641 1 68.56 3 PRO B CA 1
ATOM 934 C C . PRO B 1 3 ? -2.457 4.16 -8.664 1 68.56 3 PRO B C 1
ATOM 936 O O . PRO B 1 3 ? -3.139 3.758 -7.719 1 68.56 3 PRO B O 1
ATOM 939 N N . VAL B 1 4 ? -1.959 5.391 -8.742 1 71.12 4 VAL B N 1
ATOM 940 C CA . VAL B 1 4 ? -2.682 6.52 -8.156 1 71.12 4 VAL B CA 1
ATOM 941 C C . VAL B 1 4 ? -3.336 7.34 -9.266 1 71.12 4 VAL B C 1
ATOM 943 O O . VAL B 1 4 ? -2.703 7.648 -10.281 1 71.12 4 VAL B O 1
ATOM 946 N N . PRO B 1 5 ? -4.633 7.527 -9.094 1 69.06 5 PRO B N 1
ATOM 947 C CA . PRO B 1 5 ? -5.289 8.289 -10.156 1 69.06 5 PRO B CA 1
ATOM 948 C C . PRO B 1 5 ? -4.633 9.648 -10.398 1 69.06 5 PRO B C 1
ATOM 950 O O . PRO B 1 5 ? -4.059 10.234 -9.469 1 69.06 5 PRO B O 1
ATOM 953 N N . MET B 1 6 ? -4.652 9.945 -11.641 1 67.62 6 MET B N 1
ATOM 954 C CA . MET B 1 6 ? -4.145 11.266 -12.016 1 67.62 6 MET B CA 1
ATOM 955 C C . MET B 1 6 ? -5.07 12.367 -11.508 1 67.62 6 MET B C 1
ATOM 957 O O . MET B 1 6 ? -6.289 12.195 -11.477 1 67.62 6 MET B O 1
ATOM 961 N N . GLY B 1 7 ? -4.484 13.5 -11.141 1 76.44 7 GLY B N 1
ATOM 962 C CA . GLY B 1 7 ? -5.254 14.68 -10.789 1 76.44 7 GLY B CA 1
ATOM 963 C C . GLY B 1 7 ? -5.781 14.656 -9.367 1 76.44 7 GLY B C 1
ATOM 964 O O . GLY B 1 7 ? -6.707 15.391 -9.023 1 76.44 7 GLY B O 1
ATOM 965 N N . VAL B 1 8 ? -5.246 13.734 -8.617 1 85.44 8 VAL B N 1
ATOM 966 C CA . VAL B 1 8 ? -5.73 13.633 -7.242 1 85.44 8 VAL B CA 1
ATOM 967 C C . VAL B 1 8 ? -4.867 14.492 -6.32 1 85.44 8 VAL B C 1
ATOM 969 O O . VAL B 1 8 ? -3.729 14.82 -6.66 1 85.44 8 VAL B O 1
ATOM 972 N N . ARG B 1 9 ? -5.48 14.914 -5.25 1 92.69 9 ARG B N 1
ATOM 973 C CA . ARG B 1 9 ? -4.75 15.648 -4.219 1 92.69 9 ARG B CA 1
ATOM 974 C C . ARG B 1 9 ? -4.254 14.711 -3.125 1 92.69 9 ARG B C 1
ATOM 976 O O . ARG B 1 9 ? -4.832 13.641 -2.902 1 92.69 9 ARG B O 1
ATOM 983 N N . VAL B 1 10 ? -3.186 15.172 -2.521 1 94.81 10 VAL B N 1
ATOM 984 C CA . VAL B 1 10 ? -2.602 14.438 -1.402 1 94.81 10 VAL B CA 1
ATOM 985 C C . VAL B 1 10 ? -2.68 15.281 -0.134 1 94.81 10 VAL B C 1
ATOM 987 O O . VAL B 1 10 ? -2.287 16.453 -0.136 1 94.81 10 VAL B O 1
ATOM 990 N N . TRP B 1 11 ? -3.193 14.648 0.885 1 95.25 11 TRP B N 1
ATOM 991 C CA . TRP B 1 11 ? -3.342 15.344 2.162 1 95.25 11 TRP B CA 1
ATOM 992 C C . TRP B 1 11 ? -2.533 14.648 3.254 1 95.25 11 TRP B C 1
ATOM 994 O O . TRP B 1 11 ? -2.646 13.438 3.443 1 95.25 11 TRP B O 1
ATOM 1004 N N . LEU B 1 12 ? -1.731 15.43 3.979 1 95.19 12 LEU B N 1
ATOM 1005 C CA . LEU B 1 12 ? -1.012 14.922 5.141 1 95.19 12 LEU B CA 1
ATOM 1006 C C . LEU B 1 12 ? -1.771 15.234 6.426 1 95.19 12 LEU B C 1
ATOM 1008 O O . LEU B 1 12 ? -2.092 16.391 6.699 1 95.19 12 LEU B O 1
ATOM 1012 N N . ALA B 1 13 ? -2.133 14.18 7.117 1 94.44 13 ALA B N 1
ATOM 1013 C CA . ALA B 1 13 ? -2.684 14.391 8.453 1 94.44 13 ALA B CA 1
ATOM 1014 C C . ALA B 1 13 ? -1.592 14.789 9.438 1 94.44 13 ALA B C 1
ATOM 1016 O O . ALA B 1 13 ? -0.753 13.961 9.812 1 94.44 13 ALA B O 1
ATOM 1017 N N . THR B 1 14 ? -1.62 15.953 9.867 1 88.12 14 THR B N 1
ATOM 1018 C CA . THR B 1 14 ? -0.556 16.422 10.75 1 88.12 14 THR B CA 1
ATOM 1019 C C . THR B 1 14 ? -0.652 15.734 12.117 1 88.12 14 THR B C 1
ATOM 1021 O O . THR B 1 14 ? -1.7 15.195 12.469 1 88.12 14 THR B O 1
ATOM 1024 N N . GLY B 1 15 ? 0.426 15.664 12.844 1 87.69 15 GLY B N 1
ATOM 1025 C CA . GLY B 1 15 ? 0.506 14.969 14.117 1 87.69 15 GLY B CA 1
ATOM 1026 C C . GLY B 1 15 ? 0.849 13.5 13.977 1 87.69 15 GLY B C 1
ATOM 1027 O O . GLY B 1 15 ? 1.493 13.102 13 1 87.69 15 GLY B O 1
ATOM 1028 N N . HIS B 1 16 ? 0.468 12.75 15.078 1 91.19 16 HIS B N 1
ATOM 1029 C CA . HIS B 1 16 ? 0.784 11.328 15.062 1 91.19 16 HIS B CA 1
ATOM 1030 C C . HIS B 1 16 ? -0.484 10.484 15.094 1 91.19 16 HIS B C 1
ATOM 1032 O O . HIS B 1 16 ? -1.464 10.852 15.742 1 91.19 16 HIS B O 1
ATOM 1038 N N . THR B 1 17 ? -0.427 9.492 14.445 1 95 17 THR B N 1
ATOM 1039 C CA . THR B 1 17 ? -1.537 8.547 14.367 1 95 17 THR B CA 1
ATOM 1040 C C . THR B 1 17 ? -1.122 7.18 14.906 1 95 17 THR B C 1
ATOM 1042 O O . THR B 1 17 ? 0.034 6.777 14.758 1 95 17 THR B O 1
ATOM 1045 N N . ASP B 1 18 ? -2.064 6.473 15.586 1 96.88 18 ASP B N 1
ATOM 1046 C CA . ASP B 1 18 ? -1.885 5.062 15.906 1 96.88 18 ASP B CA 1
ATOM 1047 C C . ASP B 1 18 ? -1.828 4.215 14.641 1 96.88 18 ASP B C 1
ATOM 1049 O O . ASP B 1 18 ? -2.836 4.059 13.945 1 96.88 18 ASP B O 1
ATOM 1053 N N . MET B 1 19 ? -0.773 3.625 14.359 1 97.5 19 MET B N 1
ATOM 1054 C CA . MET B 1 19 ? -0.512 3.016 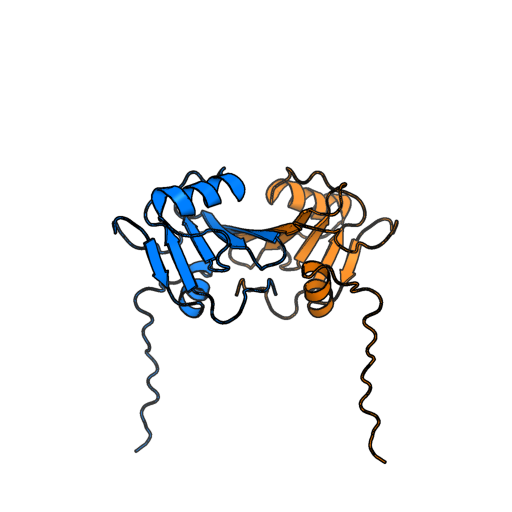13.055 1 97.5 19 MET B CA 1
ATOM 1055 C C . MET B 1 19 ? -1.046 1.588 13.008 1 97.5 19 MET B C 1
ATOM 1057 O O . MET B 1 19 ? -0.944 0.917 11.977 1 97.5 19 MET B O 1
ATOM 1061 N N . ARG B 1 20 ? -1.722 1.109 14.078 1 96.44 20 ARG B N 1
ATOM 1062 C CA . ARG B 1 20 ? -2.457 -0.151 14.031 1 96.44 20 ARG B CA 1
ATOM 1063 C C . ARG B 1 20 ? -3.762 0.005 13.258 1 96.44 20 ARG B C 1
ATOM 1065 O O . ARG B 1 20 ? -4.352 -0.985 12.82 1 96.44 20 ARG B O 1
ATOM 1072 N N . LYS B 1 21 ? -4.129 1.206 13.039 1 97.69 21 LYS B N 1
ATOM 1073 C CA . LYS B 1 21 ? -5.367 1.512 12.328 1 97.69 21 LYS B CA 1
ATOM 1074 C C . LYS B 1 21 ? -5.258 1.139 10.852 1 97.69 21 LYS B C 1
ATOM 1076 O O . LYS B 1 21 ? -4.246 1.424 10.203 1 97.69 21 LYS B O 1
ATOM 1081 N N . GLY B 1 22 ? -6.309 0.444 10.438 1 97.62 22 GLY B N 1
ATOM 1082 C CA . GLY B 1 22 ? -6.414 0.122 9.023 1 97.62 22 GLY B CA 1
ATOM 1083 C C . GLY B 1 22 ? -7.262 1.114 8.242 1 97.62 22 GLY B C 1
ATOM 1084 O O . GLY B 1 22 ? -7.496 2.232 8.703 1 97.62 22 GLY B O 1
ATOM 1085 N N . PHE B 1 23 ? -7.641 0.681 7.055 1 98.19 23 PHE B N 1
ATOM 1086 C CA . PHE B 1 23 ? -8.359 1.584 6.16 1 98.19 23 PHE B CA 1
ATOM 1087 C C . PHE B 1 23 ? -9.617 2.121 6.832 1 98.19 23 PHE B C 1
ATOM 1089 O O . PHE B 1 23 ? -9.867 3.328 6.816 1 98.19 23 PHE B O 1
ATOM 1096 N N . ALA B 1 24 ? -10.422 1.249 7.395 1 97.56 24 ALA B N 1
ATOM 1097 C CA . ALA B 1 24 ? -11.703 1.652 7.961 1 97.56 24 ALA B CA 1
ATOM 1098 C C . ALA B 1 24 ? -11.516 2.697 9.055 1 97.56 24 ALA B C 1
ATOM 1100 O O . ALA B 1 24 ? -12.172 3.738 9.055 1 97.56 24 ALA B O 1
ATOM 1101 N N . SER B 1 25 ? -10.648 2.479 9.961 1 98.19 25 SER B N 1
ATOM 1102 C CA . SER B 1 25 ? -10.414 3.396 11.07 1 98.19 25 SER B CA 1
ATOM 1103 C C . SER B 1 25 ? -9.789 4.699 10.578 1 98.19 25 SER B C 1
ATOM 1105 O O . SER B 1 25 ? -10.148 5.781 11.047 1 98.19 25 SER B O 1
ATOM 1107 N N . LEU B 1 26 ? -8.852 4.609 9.664 1 98.31 26 LEU B N 1
ATOM 1108 C CA . LEU B 1 26 ? -8.219 5.812 9.141 1 98.31 26 LEU B CA 1
ATOM 1109 C C . LEU B 1 26 ? -9.211 6.637 8.328 1 98.31 26 LEU B C 1
ATOM 1111 O O . LEU B 1 26 ? -9.156 7.871 8.336 1 98.31 26 LEU B O 1
ATOM 1115 N N . SER B 1 27 ? -10.102 5.934 7.648 1 98.31 27 SER B N 1
ATOM 1116 C CA . SER B 1 27 ? -11.164 6.621 6.918 1 98.31 27 SER B CA 1
ATOM 1117 C C . SER B 1 27 ? -12.039 7.445 7.859 1 98.31 27 SER B C 1
ATOM 1119 O O . SER B 1 27 ? -12.438 8.562 7.523 1 98.31 27 SER B O 1
ATOM 1121 N N . LEU B 1 28 ? -12.336 6.859 8.961 1 97.69 28 LEU B N 1
ATOM 1122 C CA . LEU B 1 28 ? -13.109 7.594 9.953 1 97.69 28 LEU B CA 1
ATOM 1123 C C . LEU B 1 28 ? -12.352 8.836 10.422 1 97.69 28 LEU B C 1
ATOM 1125 O O . LEU B 1 28 ? -12.945 9.891 10.641 1 97.69 28 LEU B O 1
ATOM 1129 N N . GLN B 1 29 ? -11.07 8.695 10.586 1 96.19 29 GLN B N 1
ATOM 1130 C CA . GLN B 1 29 ? -10.258 9.852 10.953 1 96.19 29 GLN B CA 1
ATOM 1131 C C . GLN B 1 29 ? -10.297 10.922 9.867 1 96.19 29 GLN B C 1
ATOM 1133 O O . GLN B 1 29 ? -10.352 12.117 10.172 1 96.19 29 GLN B O 1
ATOM 1138 N N . VAL B 1 30 ? -10.18 10.539 8.594 1 97.38 30 VAL B N 1
ATOM 1139 C CA . VAL B 1 30 ? -10.281 11.469 7.477 1 97.38 30 VAL B CA 1
ATOM 1140 C C . VAL B 1 30 ? -11.586 12.25 7.566 1 97.38 30 VAL B C 1
ATOM 1142 O O . VAL B 1 30 ? -11.602 13.477 7.406 1 97.38 30 VAL B O 1
ATOM 1145 N N . GLN B 1 31 ? -12.648 11.539 7.887 1 97.12 31 GLN B N 1
ATOM 1146 C CA . GLN B 1 31 ? -13.977 12.141 7.953 1 97.12 31 GLN B CA 1
ATOM 1147 C C . GLN B 1 31 ? -14.109 13.031 9.188 1 97.12 31 GLN B C 1
ATOM 1149 O O . GLN B 1 31 ? -14.547 14.18 9.086 1 97.12 31 GLN B O 1
ATOM 1154 N N . GLU B 1 32 ? -13.711 12.562 10.312 1 94.56 32 GLU B N 1
ATOM 1155 C CA . GLU B 1 32 ? -14.039 13.211 11.578 1 94.56 32 GLU B CA 1
ATOM 1156 C C . GLU B 1 32 ? -12.992 14.258 11.945 1 94.56 32 GLU B C 1
ATOM 1158 O O . GLU B 1 32 ? -13.328 15.297 12.531 1 94.56 32 GLU B O 1
ATOM 1163 N N . VAL B 1 33 ? -11.82 13.977 11.633 1 90.31 33 VAL B N 1
ATOM 1164 C CA . VAL B 1 33 ? -10.742 14.852 12.078 1 90.31 33 VAL B CA 1
ATOM 1165 C C . VAL B 1 33 ? -10.312 15.766 10.938 1 90.31 33 VAL B C 1
ATOM 1167 O O . VAL B 1 33 ? -10.234 16.984 11.102 1 90.31 33 VAL B O 1
ATOM 1170 N N . LEU B 1 34 ? -10.133 15.242 9.812 1 92.44 34 LEU B N 1
ATOM 1171 C CA . LEU B 1 34 ? -9.68 16.047 8.688 1 92.44 34 LEU B CA 1
ATOM 1172 C C . LEU B 1 34 ? -10.859 16.703 7.969 1 92.44 34 LEU B C 1
ATOM 1174 O O . LEU B 1 34 ? -10.672 17.609 7.148 1 92.44 34 LEU B O 1
ATOM 1178 N N . ARG B 1 35 ? -12.125 16.188 8.266 1 94.44 35 ARG B N 1
ATOM 1179 C CA . ARG B 1 35 ? -13.359 16.703 7.68 1 94.44 35 ARG B CA 1
ATOM 1180 C C . ARG B 1 35 ? -13.312 16.641 6.156 1 94.44 35 ARG B C 1
ATOM 1182 O O . ARG B 1 35 ? -13.617 17.625 5.48 1 94.44 35 ARG B O 1
ATOM 1189 N N . ARG B 1 36 ? -12.898 15.523 5.695 1 95.69 36 ARG B N 1
ATOM 1190 C CA . ARG B 1 36 ? -12.844 15.242 4.266 1 95.69 36 ARG B CA 1
ATOM 1191 C C . ARG B 1 36 ? -13.516 13.906 3.947 1 95.69 36 ARG B C 1
ATOM 1193 O O . ARG B 1 36 ? -13.836 13.133 4.852 1 95.69 36 ARG B O 1
ATOM 1200 N N . ASP B 1 37 ? -13.75 13.711 2.66 1 97.31 37 ASP B N 1
ATOM 1201 C CA . ASP B 1 37 ? -14.375 12.477 2.201 1 97.31 37 ASP B CA 1
ATOM 1202 C C . ASP B 1 37 ? -13.328 11.422 1.86 1 97.31 37 ASP B C 1
ATOM 1204 O O . ASP B 1 37 ? -12.617 11.547 0.858 1 97.31 37 ASP B O 1
ATOM 1208 N N . PRO B 1 38 ? -13.266 10.367 2.645 1 96.81 38 PRO B N 1
ATOM 1209 C CA . PRO B 1 38 ? -12.25 9.344 2.385 1 96.81 38 PRO B CA 1
ATOM 1210 C C . PRO B 1 38 ? -12.484 8.602 1.068 1 96.81 38 PRO B C 1
ATOM 1212 O O . PRO B 1 38 ? -11.609 7.875 0.602 1 96.81 38 PRO B O 1
ATOM 1215 N N . LEU B 1 39 ? -13.664 8.781 0.47 1 96.12 39 LEU B N 1
ATOM 1216 C CA . LEU B 1 39 ? -13.992 8.078 -0.767 1 96.12 39 LEU B CA 1
ATOM 1217 C C . LEU B 1 39 ? -13.844 9 -1.971 1 96.12 39 LEU B C 1
ATOM 1219 O O . LEU B 1 39 ? -14.227 8.641 -3.086 1 96.12 39 LEU B O 1
ATOM 1223 N N . SER B 1 40 ? -13.281 10.172 -1.805 1 95.38 40 SER B N 1
ATOM 1224 C CA . SER B 1 40 ? -13.188 11.219 -2.816 1 95.38 40 SER B CA 1
ATOM 1225 C C . SER B 1 40 ? -12.18 10.844 -3.904 1 95.38 40 SER B C 1
ATOM 1227 O O . SER B 1 40 ? -12.148 11.477 -4.965 1 95.38 40 SER B O 1
ATOM 1229 N N . GLY B 1 41 ? -11.359 9.828 -3.625 1 94.12 41 GLY B N 1
ATOM 1230 C CA . GLY B 1 41 ? -10.273 9.492 -4.527 1 94.12 41 GLY B CA 1
ATOM 1231 C C . GLY B 1 41 ? -8.953 10.133 -4.137 1 94.12 41 GLY B C 1
ATOM 1232 O O . GLY B 1 41 ? -7.891 9.719 -4.609 1 94.12 41 GLY B O 1
ATOM 1233 N N . HIS B 1 42 ? -8.992 11.164 -3.312 1 95.81 42 HIS B N 1
ATOM 1234 C CA . HIS B 1 42 ? -7.77 11.812 -2.852 1 95.81 42 HIS B CA 1
ATOM 1235 C C . HIS B 1 42 ? -7 10.914 -1.887 1 95.81 42 HIS B C 1
ATOM 1237 O O . HIS B 1 42 ? -7.559 9.961 -1.341 1 95.81 42 HIS B O 1
ATOM 1243 N N . LEU B 1 43 ? -5.758 11.234 -1.76 1 96.5 43 LEU B N 1
ATOM 1244 C CA . LEU B 1 43 ? -4.898 10.445 -0.88 1 96.5 43 LEU B CA 1
ATOM 1245 C C . LEU B 1 43 ? -4.75 11.125 0.479 1 96.5 43 LEU B C 1
ATOM 1247 O O . LEU B 1 43 ? -4.613 12.344 0.557 1 96.5 43 LEU B O 1
ATOM 1251 N N . PHE B 1 44 ? -4.738 10.336 1.527 1 96.81 44 PHE B N 1
ATOM 1252 C CA . PHE B 1 44 ? -4.531 10.82 2.885 1 96.81 44 PHE B CA 1
ATOM 1253 C C . PHE B 1 44 ? -3.367 10.094 3.549 1 96.81 44 PHE B C 1
ATOM 1255 O O . PHE B 1 44 ? -3.361 8.859 3.627 1 96.81 44 PHE B O 1
ATOM 1262 N N . CYS B 1 45 ? -2.428 10.828 4.031 1 96.75 45 CYS B N 1
ATOM 1263 C CA . CYS B 1 45 ? -1.2 10.273 4.594 1 96.75 45 CYS B CA 1
ATOM 1264 C C . CYS B 1 45 ? -1.16 10.453 6.105 1 96.75 45 CYS B C 1
ATOM 1266 O O . CYS B 1 45 ? -1.517 11.523 6.613 1 96.75 45 CYS B O 1
ATOM 1268 N N . PHE B 1 46 ? -0.692 9.453 6.738 1 96.81 46 PHE B N 1
ATOM 1269 C CA . PHE B 1 46 ? -0.554 9.43 8.188 1 96.81 46 PHE B CA 1
ATOM 1270 C C . PHE B 1 46 ? 0.846 8.984 8.594 1 96.81 46 PHE B C 1
ATOM 1272 O O . PHE B 1 46 ? 1.418 8.086 7.973 1 96.81 46 PHE B O 1
ATOM 1279 N N . ARG B 1 47 ? 1.366 9.562 9.602 1 96.38 47 ARG B N 1
ATOM 1280 C CA . ARG B 1 47 ? 2.672 9.156 10.117 1 96.38 47 ARG B CA 1
ATOM 1281 C C . ARG B 1 47 ? 2.576 8.742 11.578 1 96.38 47 ARG B C 1
ATOM 1283 O O . ARG B 1 47 ? 1.853 9.359 12.359 1 96.38 47 ARG B O 1
ATOM 1290 N N . GLY B 1 48 ? 3.277 7.711 11.961 1 95.94 48 GLY B N 1
ATOM 1291 C CA . GLY B 1 48 ? 3.33 7.277 13.344 1 95.94 48 GLY B CA 1
ATOM 1292 C C . GLY B 1 48 ? 4.211 8.156 14.211 1 95.94 48 GLY B C 1
ATOM 1293 O O . GLY B 1 48 ? 4.961 8.992 13.703 1 95.94 48 GLY B O 1
ATOM 1294 N N . ARG B 1 49 ? 4.141 7.871 15.414 1 94.69 49 ARG B N 1
ATOM 1295 C CA . ARG B 1 49 ? 4.824 8.695 16.406 1 94.69 49 ARG B CA 1
ATOM 1296 C C . ARG B 1 49 ? 6.336 8.609 16.234 1 94.69 49 ARG B C 1
ATOM 1298 O O . ARG B 1 49 ? 7.031 9.625 16.328 1 94.69 49 ARG B O 1
ATOM 1305 N N . ARG B 1 50 ? 6.863 7.457 16 1 95.56 50 ARG B N 1
ATOM 1306 C CA . ARG B 1 50 ? 8.305 7.262 15.875 1 95.56 50 ARG B CA 1
ATOM 1307 C C . ARG B 1 50 ? 8.836 7.906 14.602 1 95.56 50 ARG B C 1
ATOM 1309 O O . ARG B 1 50 ? 10.039 8.125 14.461 1 95.56 50 ARG B O 1
ATOM 1316 N N . GLY B 1 51 ? 8.008 8.094 13.625 1 95.12 51 GLY B N 1
ATOM 1317 C CA . GLY B 1 51 ? 8.352 8.828 12.422 1 95.12 51 GLY B CA 1
ATOM 1318 C C . GLY B 1 51 ? 8.883 7.938 11.312 1 95.12 51 GLY B C 1
ATOM 1319 O O . GLY B 1 51 ? 9.141 8.406 10.203 1 95.12 51 GLY B O 1
ATOM 1320 N N . ASP B 1 52 ? 9.016 6.648 11.508 1 96.88 52 ASP B N 1
ATOM 1321 C CA . ASP B 1 52 ? 9.609 5.758 10.516 1 96.88 52 ASP B CA 1
ATOM 1322 C C . ASP B 1 52 ? 8.539 4.91 9.836 1 96.88 52 ASP B C 1
ATOM 1324 O O . ASP B 1 52 ? 8.852 4.035 9.023 1 9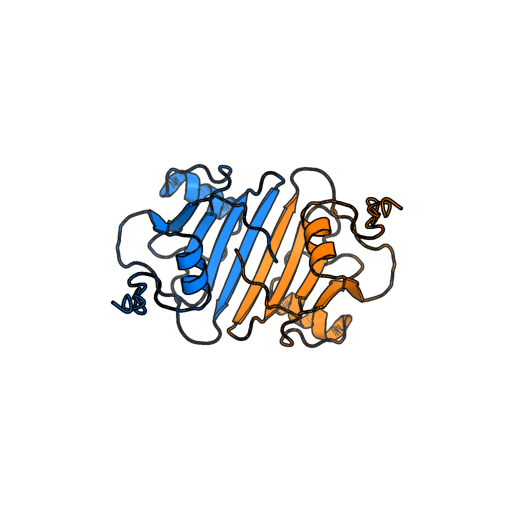6.88 52 ASP B O 1
ATOM 1328 N N . LEU B 1 53 ? 7.258 5.121 10.234 1 97.5 53 LEU B N 1
ATOM 1329 C CA . LEU B 1 53 ? 6.137 4.395 9.656 1 97.5 53 LEU B CA 1
ATOM 1330 C C . LEU B 1 53 ? 5.09 5.359 9.109 1 97.5 53 LEU B C 1
ATOM 1332 O O . LEU B 1 53 ? 4.664 6.285 9.805 1 97.5 53 LEU B O 1
ATOM 1336 N N . LEU B 1 54 ? 4.727 5.18 7.812 1 96.94 54 LEU B N 1
ATOM 1337 C CA . LEU B 1 54 ? 3.748 6.012 7.121 1 96.94 54 LEU B CA 1
ATOM 1338 C C . LEU B 1 54 ? 2.678 5.152 6.457 1 96.94 54 LEU B C 1
ATOM 1340 O O . LEU B 1 54 ? 2.982 4.105 5.883 1 96.94 54 LEU B O 1
ATOM 1344 N N . LYS B 1 55 ? 1.433 5.562 6.547 1 97.62 55 LYS B N 1
ATOM 1345 C CA . LYS B 1 55 ? 0.335 4.941 5.812 1 97.62 55 LYS B CA 1
ATOM 1346 C C . LYS B 1 55 ? -0.344 5.949 4.887 1 97.62 55 LYS B C 1
ATOM 1348 O O . LYS B 1 55 ? -0.508 7.117 5.246 1 97.62 55 LYS B O 1
ATOM 1353 N N . VAL B 1 56 ? -0.718 5.504 3.746 1 96.81 56 VAL B N 1
ATOM 1354 C CA . VAL B 1 56 ? -1.558 6.258 2.822 1 96.81 56 VAL B CA 1
ATOM 1355 C C . VAL B 1 56 ? -2.826 5.465 2.512 1 96.81 56 VAL B C 1
ATOM 1357 O O . VAL B 1 56 ? -2.76 4.281 2.176 1 96.81 56 VAL B O 1
ATOM 1360 N N . ILE B 1 57 ? -3.965 6.129 2.619 1 96.94 57 ILE B N 1
ATOM 1361 C CA . ILE B 1 57 ? -5.199 5.469 2.213 1 96.94 57 ILE B CA 1
ATOM 1362 C C . ILE B 1 57 ? -5.875 6.273 1.106 1 96.94 57 ILE B C 1
ATOM 1364 O O . ILE B 1 57 ? -5.742 7.496 1.049 1 96.94 57 ILE B O 1
ATOM 1368 N N . TRP B 1 58 ? -6.562 5.602 0.208 1 96.38 58 TRP B N 1
ATOM 1369 C CA . TRP B 1 58 ? -7.43 6.219 -0.792 1 96.38 58 TRP B CA 1
ATOM 1370 C C . TRP B 1 58 ? -8.43 5.207 -1.347 1 96.38 58 TRP B C 1
ATOM 1372 O O . TRP B 1 58 ? -8.258 3.998 -1.173 1 96.38 58 TRP B O 1
ATOM 1382 N N . HIS B 1 59 ? -9.492 5.703 -1.816 1 95.81 59 HIS B N 1
ATOM 1383 C CA . HIS B 1 59 ? -10.438 4.922 -2.607 1 95.81 59 HIS B CA 1
ATOM 1384 C C . HIS B 1 59 ? -10.211 5.129 -4.102 1 95.81 59 HIS B C 1
ATOM 1386 O O . HIS B 1 59 ? -10.25 6.258 -4.59 1 95.81 59 HIS B O 1
ATOM 1392 N N . ASP B 1 60 ? -10.047 4.07 -4.836 1 92.69 60 ASP B N 1
ATOM 1393 C CA . ASP B 1 60 ? -9.625 4.273 -6.223 1 92.69 60 ASP B CA 1
ATOM 1394 C C . ASP B 1 60 ? -10.805 4.098 -7.18 1 92.69 60 ASP B C 1
ATOM 1396 O O . ASP B 1 60 ? -10.609 3.893 -8.383 1 92.69 60 ASP B O 1
ATOM 1400 N N . GLY B 1 61 ? -11.992 4.172 -6.676 1 92 61 GLY B N 1
ATOM 1401 C CA . GLY B 1 61 ? -13.195 3.986 -7.477 1 92 61 GLY B CA 1
ATOM 1402 C C . GLY B 1 61 ? -13.703 2.557 -7.465 1 92 61 GLY B C 1
ATOM 1403 O O . GLY B 1 61 ? -14.891 2.316 -7.684 1 92 61 GLY B O 1
ATOM 1404 N N . GLN B 1 62 ? -12.773 1.62 -7.207 1 93.81 62 GLN B N 1
ATOM 1405 C CA . GLN B 1 62 ? -13.148 0.209 -7.199 1 93.81 62 GLN B CA 1
ATOM 1406 C C . GLN B 1 62 ? -13.133 -0.355 -5.781 1 93.81 62 GLN B C 1
ATOM 1408 O O . GLN B 1 62 ? -13.734 -1.395 -5.512 1 93.81 62 GLN B O 1
ATOM 1413 N N . GLY B 1 63 ? -12.375 0.28 -4.941 1 95.44 63 GLY B N 1
ATOM 1414 C CA . GLY B 1 63 ? -12.289 -0.216 -3.576 1 95.44 63 GLY B CA 1
ATOM 1415 C C . GLY B 1 63 ? -11.297 0.545 -2.723 1 95.44 63 GLY B C 1
ATOM 1416 O O . GLY B 1 63 ? -10.844 1.629 -3.102 1 95.44 63 GLY B O 1
ATOM 1417 N N . ALA B 1 64 ? -11.062 -0.068 -1.536 1 97.25 64 ALA B N 1
ATOM 1418 C CA . ALA B 1 64 ? -10.195 0.534 -0.531 1 97.25 64 ALA B CA 1
ATOM 1419 C C . ALA B 1 64 ? -8.734 0.183 -0.793 1 97.25 64 ALA B C 1
ATOM 1421 O O . ALA B 1 64 ? -8.398 -0.978 -1.045 1 97.25 64 ALA B O 1
ATOM 1422 N N . CYS B 1 65 ? -7.859 1.186 -0.766 1 96.94 65 CYS B N 1
ATOM 1423 C CA . CYS B 1 65 ? -6.422 1.003 -0.919 1 96.94 65 CYS B CA 1
ATOM 1424 C C . CYS B 1 65 ? -5.672 1.518 0.304 1 96.94 65 CYS B C 1
ATOM 1426 O O . CYS B 1 65 ? -5.992 2.584 0.831 1 96.94 65 CYS B O 1
ATOM 1428 N N . LEU B 1 66 ? -4.715 0.766 0.767 1 97.56 66 LEU B N 1
ATOM 1429 C CA . LEU B 1 66 ? -3.836 1.122 1.877 1 97.56 66 LEU B CA 1
ATOM 1430 C C . LEU B 1 66 ? -2.385 0.783 1.554 1 97.56 66 LEU B C 1
ATOM 1432 O O . LEU B 1 66 ? -2.074 -0.355 1.197 1 97.56 66 LEU B O 1
ATOM 1436 N N . PHE B 1 67 ? -1.583 1.745 1.649 1 96.69 67 PHE B N 1
ATOM 1437 C CA . PHE B 1 67 ? -0.146 1.568 1.477 1 96.69 67 PHE B CA 1
ATOM 1438 C C . PHE B 1 67 ? 0.596 1.878 2.771 1 96.69 67 PHE B C 1
ATOM 1440 O O . PHE B 1 67 ? 0.321 2.887 3.424 1 96.69 67 PHE B O 1
ATOM 1447 N N . THR B 1 68 ? 1.459 1.037 3.143 1 97.5 68 THR B N 1
ATOM 1448 C CA . THR B 1 68 ? 2.305 1.212 4.316 1 97.5 68 THR B CA 1
ATOM 1449 C C . THR B 1 68 ? 3.781 1.154 3.936 1 97.5 68 THR B C 1
ATOM 1451 O O . THR B 1 68 ? 4.199 0.275 3.18 1 97.5 68 THR B O 1
ATOM 1454 N N . LYS B 1 69 ? 4.543 2.086 4.43 1 96.94 69 LYS B N 1
ATOM 1455 C CA . LYS B 1 69 ? 5.996 2.055 4.281 1 96.94 69 LYS B CA 1
ATOM 1456 C C . LYS B 1 69 ? 6.688 2.217 5.633 1 96.94 69 LYS B C 1
ATOM 1458 O O . LYS B 1 69 ? 6.355 3.119 6.402 1 96.94 69 LYS B O 1
ATOM 1463 N N . LYS B 1 70 ? 7.586 1.312 5.887 1 97.44 70 LYS B N 1
ATOM 1464 C CA . LYS B 1 70 ? 8.438 1.391 7.07 1 97.44 70 LYS B CA 1
ATOM 1465 C C . LYS B 1 70 ? 9.906 1.582 6.68 1 97.44 70 LYS B C 1
ATOM 1467 O O . LYS B 1 70 ? 10.492 0.723 6.023 1 97.44 70 LYS B O 1
ATOM 1472 N N . LEU B 1 71 ? 10.492 2.695 7.09 1 96.5 71 LEU B N 1
ATOM 1473 C CA . LEU B 1 71 ? 11.891 2.982 6.812 1 96.5 71 LEU B CA 1
ATOM 1474 C C . LEU B 1 71 ? 12.805 2.146 7.699 1 96.5 71 LEU B C 1
ATOM 1476 O O . LEU B 1 71 ? 12.523 1.965 8.891 1 96.5 71 LEU B O 1
ATOM 1480 N N . GLU B 1 72 ? 13.859 1.661 7.125 1 96.12 72 GLU B N 1
ATOM 1481 C CA . GLU B 1 72 ? 14.875 0.966 7.91 1 96.12 72 GLU B CA 1
ATOM 1482 C C . GLU B 1 72 ? 15.734 1.95 8.703 1 96.12 72 GLU B C 1
ATOM 1484 O O . GLU B 1 72 ? 16.219 1.625 9.781 1 96.12 72 GLU B O 1
ATOM 1489 N N . ARG B 1 73 ? 15.922 3.066 8.078 1 95.31 73 ARG B N 1
ATOM 1490 C CA . ARG B 1 73 ? 16.688 4.129 8.719 1 95.31 73 ARG B CA 1
ATOM 1491 C C . ARG B 1 73 ? 16.031 5.488 8.508 1 95.31 73 ARG B C 1
ATOM 1493 O O . ARG B 1 73 ? 15.469 5.754 7.441 1 95.31 73 ARG B O 1
ATOM 1500 N N . GLY B 1 74 ? 16.141 6.324 9.555 1 94.25 74 GLY B N 1
ATOM 1501 C CA . GLY B 1 74 ? 15.633 7.688 9.461 1 94.25 74 GLY B CA 1
ATOM 1502 C C . GLY B 1 74 ? 14.141 7.793 9.734 1 94.25 74 GLY B C 1
ATOM 1503 O O . GLY B 1 74 ? 13.547 6.883 10.312 1 94.25 74 GLY B O 1
ATOM 1504 N N . ARG B 1 75 ? 13.625 9 9.414 1 95 75 ARG B N 1
ATOM 1505 C CA . ARG B 1 75 ? 12.219 9.336 9.617 1 95 75 ARG B CA 1
ATOM 1506 C C . ARG B 1 75 ? 11.656 10.094 8.414 1 95 75 ARG B C 1
ATOM 1508 O O . ARG B 1 75 ? 12.406 10.742 7.676 1 95 75 ARG B O 1
ATOM 1515 N N . PHE B 1 76 ? 10.422 9.945 8.234 1 94.94 76 PHE B N 1
ATOM 1516 C CA . PHE B 1 76 ? 9.758 10.758 7.219 1 94.94 76 PHE B CA 1
ATOM 1517 C C . PHE B 1 76 ? 9.695 12.219 7.652 1 94.94 76 PHE B C 1
ATOM 1519 O O . PHE B 1 76 ? 9.398 12.516 8.812 1 94.94 76 PHE B O 1
ATOM 1526 N N . VAL B 1 77 ? 9.984 13.078 6.707 1 92.06 77 VAL B N 1
ATOM 1527 C CA . VAL B 1 77 ? 9.828 14.5 6.984 1 92.06 77 VAL B CA 1
ATOM 1528 C C . VAL B 1 77 ? 8.344 14.852 7.051 1 92.06 77 VAL B C 1
ATOM 1530 O O . VAL B 1 77 ? 7.594 14.57 6.117 1 92.06 77 VAL B O 1
ATOM 1533 N N . TRP B 1 78 ? 7.941 15.352 8.109 1 91.31 78 TRP B N 1
ATOM 1534 C CA . TRP B 1 78 ? 6.523 15.609 8.352 1 91.31 78 TRP B CA 1
ATOM 1535 C C . TRP B 1 78 ? 6.305 17.047 8.82 1 91.31 78 TRP B C 1
ATOM 1537 O O . TRP B 1 78 ? 7.117 17.594 9.57 1 91.31 78 TRP B O 1
ATOM 1547 N N . PRO B 1 79 ? 5.309 17.656 8.234 1 85.69 79 PRO B N 1
ATOM 1548 C CA . PRO B 1 79 ? 5.094 19.047 8.656 1 85.69 79 PRO B CA 1
ATOM 1549 C C . PRO B 1 79 ? 4.902 19.172 10.164 1 85.69 79 PRO B C 1
ATOM 1551 O O . PRO B 1 79 ? 4.379 18.25 10.805 1 85.69 79 PRO B O 1
ATOM 1554 N N . SER B 1 80 ? 5.633 20.188 10.641 1 74.88 80 SER B N 1
ATOM 1555 C CA . SER B 1 80 ? 5.512 20.484 12.062 1 74.88 80 SER B CA 1
ATOM 1556 C C . SER B 1 80 ? 4.062 20.75 12.453 1 74.88 80 SER B C 1
ATOM 1558 O O . SER B 1 80 ? 3.211 20.953 11.586 1 74.88 80 SER B O 1
ATOM 1560 N N . LEU B 1 81 ? 3.836 21.203 13.68 1 60.38 81 LEU B N 1
ATOM 1561 C CA . LEU B 1 81 ? 2.621 21.359 14.469 1 60.38 81 LEU B CA 1
ATOM 1562 C C . LEU B 1 81 ? 1.58 22.172 13.703 1 60.38 81 LEU B C 1
ATOM 1564 O O . LEU B 1 81 ? 1.691 23.391 13.609 1 60.38 81 LEU B O 1
ATOM 1568 N N . ALA B 1 82 ? 1.568 21.906 12.391 1 58.69 82 ALA B N 1
ATOM 1569 C CA . ALA B 1 82 ? 0.34 22.594 12.016 1 58.69 82 ALA B CA 1
ATOM 1570 C C . ALA B 1 82 ? -0.892 21.781 12.398 1 58.69 82 ALA B C 1
ATOM 1572 O O . ALA B 1 82 ? -0.812 20.562 12.555 1 58.69 82 ALA B O 1
ATOM 1573 N N . ASP B 1 83 ? -1.833 22.234 13.203 1 62.59 83 ASP B N 1
ATOM 1574 C CA . ASP B 1 83 ? -3.15 21.672 13.484 1 62.59 83 ASP B CA 1
ATOM 1575 C C . ASP B 1 83 ? -3.908 21.375 12.188 1 62.59 83 ASP B C 1
ATOM 1577 O O . ASP B 1 83 ? -4.297 22.297 11.469 1 62.59 83 ASP B O 1
ATOM 1581 N N . GLY B 1 84 ? -3.875 20.109 11.734 1 79.62 84 GLY B N 1
ATOM 1582 C CA . GLY B 1 84 ? -4.859 19.828 10.703 1 79.62 84 GLY B CA 1
ATOM 1583 C C . GLY B 1 84 ? -4.293 19.031 9.539 1 79.62 84 GLY B C 1
ATOM 1584 O O . GLY B 1 84 ? -3.506 18.109 9.742 1 79.62 84 GLY B O 1
ATOM 1585 N N . VAL B 1 85 ? -4.648 19.375 8.289 1 88.38 85 VAL B N 1
ATOM 1586 C CA . VAL B 1 85 ? -4.352 18.672 7.047 1 88.38 85 VAL B CA 1
ATOM 1587 C C . VAL B 1 85 ? -3.551 19.578 6.117 1 88.38 85 VAL B C 1
ATOM 1589 O O . VAL B 1 85 ? -3.852 20.766 5.996 1 88.38 85 VAL B O 1
ATOM 1592 N N . VAL B 1 86 ? -2.473 19.125 5.582 1 91.25 86 VAL B N 1
ATOM 1593 C CA . VAL B 1 86 ? -1.616 19.859 4.664 1 91.25 86 VAL B CA 1
ATOM 1594 C C . VAL B 1 86 ? -1.681 19.234 3.275 1 91.25 86 VAL B C 1
ATOM 1596 O O . VAL B 1 86 ? -1.449 18.031 3.119 1 91.25 86 VAL B O 1
ATOM 1599 N N . PRO B 1 87 ? -2.025 20.031 2.289 1 92.25 87 PRO B N 1
ATOM 1600 C CA . PRO B 1 87 ? -1.982 19.516 0.918 1 92.25 87 PRO B CA 1
ATOM 1601 C C . PRO B 1 87 ? -0.568 19.484 0.343 1 92.25 87 PRO B C 1
ATOM 1603 O O . PRO B 1 87 ? 0.219 20.406 0.587 1 92.25 87 PRO B O 1
ATOM 1606 N N . ILE B 1 88 ? -0.256 18.422 -0.357 1 90.38 88 ILE B N 1
ATOM 1607 C CA . ILE B 1 88 ? 0.995 18.375 -1.105 1 90.38 88 ILE B CA 1
ATOM 1608 C C . ILE B 1 88 ? 0.738 17.828 -2.508 1 90.38 88 ILE B C 1
ATOM 1610 O O . ILE B 1 88 ? -0.3 17.219 -2.762 1 90.38 88 ILE B O 1
ATOM 1614 N N . SER B 1 89 ? 1.683 18.109 -3.408 1 89 89 SER B N 1
ATOM 1615 C CA . SER B 1 89 ? 1.59 17.562 -4.758 1 89 89 SER B CA 1
ATOM 1616 C C . SER B 1 89 ? 2.008 16.094 -4.789 1 89 89 SER B C 1
ATOM 1618 O O . SER B 1 89 ? 2.609 15.594 -3.838 1 89 89 SER B O 1
ATOM 1620 N N . GLN B 1 90 ? 1.735 15.406 -5.84 1 87.81 90 GLN B N 1
ATOM 1621 C CA . GLN B 1 90 ? 2.182 14.031 -6.035 1 87.81 90 GLN B CA 1
ATOM 1622 C C . GLN B 1 90 ? 3.705 13.938 -6.039 1 87.81 90 GLN B C 1
ATOM 1624 O O . GLN B 1 90 ? 4.277 12.977 -5.527 1 87.81 90 GLN B O 1
ATOM 1629 N N . ALA B 1 91 ? 4.316 14.922 -6.668 1 85.38 91 ALA B N 1
ATOM 1630 C CA . ALA B 1 91 ? 5.777 14.961 -6.672 1 85.38 91 ALA B CA 1
ATOM 1631 C C . ALA B 1 91 ? 6.328 15.07 -5.254 1 85.38 91 ALA B C 1
ATOM 1633 O O . ALA B 1 91 ? 7.289 14.383 -4.898 1 85.38 91 ALA B O 1
ATOM 1634 N N . GLN B 1 92 ? 5.723 15.914 -4.52 1 88.94 92 GLN B N 1
ATOM 1635 C CA . GLN B 1 92 ? 6.145 16.094 -3.133 1 88.94 92 GLN B CA 1
ATOM 1636 C C . GLN B 1 92 ? 5.922 14.82 -2.324 1 88.94 92 GLN B C 1
ATOM 1638 O O . GLN B 1 92 ? 6.73 14.484 -1.454 1 88.94 92 GLN B O 1
ATOM 1643 N N . MET B 1 93 ? 4.871 14.133 -2.598 1 90.81 93 MET B N 1
ATOM 1644 C CA . MET B 1 93 ? 4.629 12.859 -1.931 1 90.81 93 MET B CA 1
ATOM 1645 C C . MET B 1 93 ? 5.723 11.852 -2.271 1 90.81 93 MET B C 1
ATOM 1647 O O . MET B 1 93 ? 6.18 11.109 -1.403 1 90.81 93 MET B O 1
ATOM 1651 N N . SER B 1 94 ? 6.07 11.812 -3.508 1 88.38 94 SER B N 1
ATOM 1652 C CA . SER B 1 94 ? 7.145 10.914 -3.916 1 88.38 94 SER B CA 1
ATOM 1653 C C . SER B 1 94 ? 8.422 11.195 -3.135 1 88.38 94 SER B C 1
ATOM 1655 O O . SER B 1 94 ? 9.109 10.266 -2.711 1 88.38 94 SER B O 1
ATOM 1657 N N . TYR B 1 95 ? 8.75 12.484 -2.957 1 89 95 TYR B N 1
ATOM 1658 C CA . TYR B 1 95 ? 9.891 12.867 -2.131 1 89 95 TYR B CA 1
ATOM 1659 C C . TYR B 1 95 ? 9.703 12.383 -0.695 1 89 95 TYR B C 1
ATOM 1661 O O . TYR B 1 95 ? 10.609 11.789 -0.113 1 89 95 TYR B O 1
ATOM 1669 N N . LEU B 1 96 ? 8.586 12.625 -0.192 1 91.94 96 LEU B N 1
ATOM 1670 C CA . LEU B 1 96 ? 8.266 12.242 1.177 1 91.94 96 LEU B CA 1
ATOM 1671 C C . LEU B 1 96 ? 8.477 10.742 1.384 1 91.94 96 LEU B C 1
ATOM 1673 O O . LEU B 1 96 ? 9.148 10.336 2.334 1 91.94 96 LEU B O 1
ATOM 1677 N N . LEU B 1 97 ? 8 9.953 0.425 1 91.06 97 LEU B N 1
ATOM 1678 C CA . LEU B 1 97 ? 8.07 8.5 0.535 1 91.06 97 LEU B CA 1
ATOM 1679 C C . LEU B 1 97 ? 9.516 8.016 0.399 1 91.06 97 LEU B C 1
ATOM 1681 O O . LEU B 1 97 ? 9.844 6.91 0.83 1 91.06 97 LEU B O 1
ATOM 1685 N N . SER B 1 98 ? 10.305 8.867 -0.157 1 85.69 98 SER B N 1
ATOM 1686 C CA . SER B 1 98 ? 11.711 8.516 -0.314 1 85.69 98 SER B CA 1
ATOM 1687 C C . SER B 1 98 ? 12.539 9.008 0.863 1 85.69 98 SER B C 1
ATOM 1689 O O . SER B 1 98 ? 13.773 8.914 0.847 1 85.69 98 SER B O 1
ATOM 1691 N N . GLY B 1 99 ? 11.859 9.664 1.817 1 84.12 99 GLY B N 1
ATOM 1692 C CA . GLY B 1 99 ? 12.562 10.164 2.988 1 84.12 99 GLY B CA 1
ATOM 1693 C C . GLY B 1 99 ? 13.273 11.477 2.742 1 84.12 99 GLY B C 1
ATOM 1694 O O . GLY B 1 99 ? 14.18 11.852 3.492 1 84.12 99 GLY B O 1
ATOM 1695 N N . ILE B 1 100 ? 12.93 12.047 1.708 1 82.44 100 ILE B N 1
ATOM 1696 C CA . ILE B 1 100 ? 13.547 13.32 1.334 1 82.44 100 ILE B CA 1
ATOM 1697 C C . ILE B 1 100 ? 12.625 14.469 1.733 1 82.44 100 ILE B C 1
ATOM 1699 O O . ILE B 1 100 ? 11.406 14.328 1.741 1 82.44 100 ILE B O 1
ATOM 1703 N N . ASP B 1 101 ? 13.273 15.641 2.037 1 85.81 101 ASP B N 1
ATOM 1704 C CA . ASP B 1 101 ? 12.523 16.828 2.434 1 85.81 101 ASP B CA 1
ATOM 1705 C C . ASP B 1 101 ? 11.703 17.359 1.268 1 85.81 101 ASP B C 1
ATOM 1707 O O . ASP B 1 101 ? 12.258 17.812 0.266 1 85.81 101 ASP B O 1
ATOM 1711 N N . TRP B 1 102 ? 10.484 17.359 1.378 1 85 102 TRP B N 1
ATOM 1712 C CA . TRP B 1 102 ? 9.547 17.734 0.325 1 85 102 TRP B CA 1
ATOM 1713 C C . TRP B 1 102 ? 9.172 19.203 0.438 1 85 102 TRP B C 1
ATOM 1715 O O . TRP B 1 102 ? 8.578 19.781 -0.483 1 85 102 TRP B O 1
ATOM 1725 N N . ARG B 1 103 ? 9.289 19.938 1.571 1 77.44 103 ARG B N 1
ATOM 1726 C CA . ARG B 1 103 ? 8.844 21.297 1.837 1 77.44 103 ARG B CA 1
ATOM 1727 C C . ARG B 1 103 ? 9.617 22.297 0.985 1 77.44 103 ARG B C 1
ATOM 1729 O O . ARG B 1 103 ? 9.078 23.328 0.58 1 77.44 103 ARG B O 1
ATOM 1736 N N . ASN B 1 104 ? 10.914 22.219 0.854 1 62.03 104 ASN B N 1
ATOM 1737 C CA . ASN B 1 104 ? 11.695 23.156 0.039 1 62.03 104 ASN B CA 1
ATOM 1738 C C . ASN B 1 104 ? 12.109 22.516 -1.286 1 62.03 104 ASN B C 1
ATOM 1740 O O . ASN B 1 104 ? 13.25 22.078 -1.437 1 62.03 104 ASN B O 1
ATOM 1744 N N . PRO B 1 105 ? 11.195 22.109 -1.99 1 52.44 105 PRO B N 1
ATOM 1745 C CA . PRO B 1 105 ? 11.789 21.516 -3.193 1 52.44 105 PRO B CA 1
ATOM 1746 C C . PRO B 1 105 ? 12.695 22.5 -3.938 1 52.44 105 PRO B C 1
ATOM 1748 O O . PRO B 1 105 ? 12.273 23.625 -4.25 1 52.44 105 PRO B O 1
ATOM 1751 N N . GLN B 1 106 ? 13.914 22.781 -3.471 1 43.72 106 GLN B N 1
ATOM 1752 C CA . GLN B 1 106 ? 14.766 23.688 -4.223 1 43.72 106 GLN B CA 1
ATOM 1753 C C . GLN B 1 106 ? 14.648 23.438 -5.723 1 43.72 106 GLN B C 1
ATOM 1755 O O . GLN B 1 106 ? 14.82 22.312 -6.191 1 43.72 106 GLN B O 1
ATOM 1760 N N . GLU B 1 107 ? 13.578 23.844 -6.293 1 41.41 107 GLU B N 1
ATOM 1761 C CA . GLU B 1 107 ? 13.742 24.078 -7.727 1 41.41 107 GLU B CA 1
ATOM 1762 C C . GLU B 1 107 ? 15.141 24.609 -8.047 1 41.41 107 GLU B C 1
ATOM 1764 O O . GLU B 1 107 ? 15.414 25.797 -7.871 1 41.41 107 GLU B O 1
ATOM 1769 N N . SER B 1 108 ? 16.078 24.016 -7.453 1 38.62 108 SER B N 1
ATOM 1770 C CA . SER B 1 108 ? 17.359 24.594 -7.801 1 38.62 108 SER B CA 1
ATOM 1771 C C . SER B 1 108 ? 17.484 24.812 -9.305 1 38.62 108 SER B C 1
ATOM 1773 O O . SER B 1 108 ? 18.188 25.719 -9.742 1 38.62 108 SER B O 1
ATOM 1775 N N . TRP B 1 109 ? 17.344 23.672 -10.094 1 39.34 109 TRP B N 1
ATOM 1776 C CA . TRP B 1 109 ? 18.031 23.859 -11.367 1 39.34 109 TRP B CA 1
ATOM 1777 C C . TRP B 1 109 ? 17.234 24.766 -12.297 1 39.34 109 TRP B C 1
ATOM 1779 O O . TRP B 1 109 ? 16.156 24.406 -12.758 1 39.34 109 TRP B O 1
ATOM 1789 N N . ARG B 1 110 ? 16.969 25.938 -11.914 1 41.03 110 ARG B N 1
ATOM 1790 C CA . ARG B 1 110 ? 16.516 26.859 -12.953 1 41.03 110 ARG B CA 1
ATOM 1791 C C . ARG B 1 110 ? 17.469 26.844 -14.148 1 41.03 110 ARG B C 1
ATOM 1793 O O . ARG B 1 110 ? 18.656 27.094 -13.992 1 41.03 110 ARG B O 1
ATOM 1800 N N . PRO B 1 111 ? 17.156 26.109 -15.219 1 38.22 111 PRO B N 1
ATOM 1801 C CA . PRO B 1 111 ? 18.062 26.234 -16.359 1 38.22 111 PRO B CA 1
ATOM 1802 C C . PRO B 1 111 ? 18.359 27.688 -16.719 1 38.22 111 PRO B C 1
ATOM 1804 O O . PRO B 1 111 ? 17.453 28.531 -16.734 1 38.22 111 PRO B O 1
ATOM 1807 N N . THR B 1 112 ? 19.406 28.188 -16.266 1 36.47 112 THR B N 1
ATOM 1808 C CA . THR B 1 112 ? 19.891 29.484 -16.75 1 36.47 112 THR B CA 1
ATOM 1809 C C . THR B 1 112 ? 19.688 29.625 -18.25 1 36.47 112 THR B C 1
ATOM 1811 O O . THR B 1 112 ? 20.094 28.75 -19.016 1 36.47 112 THR B O 1
ATOM 1814 N N . SER B 1 113 ? 18.562 30.203 -18.594 1 33.06 113 SER B N 1
ATOM 1815 C CA . SER B 1 113 ? 18.375 30.641 -19.984 1 33.06 113 SER B CA 1
ATOM 1816 C C . SER B 1 113 ? 19.688 31.109 -20.594 1 33.06 113 SER B C 1
ATOM 1818 O O . SER B 1 113 ? 20.406 31.906 -20.016 1 33.06 113 SER B O 1
ATOM 1820 N N . VAL B 1 114 ? 20.469 30.25 -21.312 1 35.38 114 VAL B N 1
ATOM 1821 C CA . VAL B 1 114 ? 21.531 30.766 -22.172 1 35.38 114 VAL B CA 1
ATOM 1822 C C . VAL B 1 114 ? 21.016 31.938 -22.984 1 35.38 114 VAL B C 1
ATOM 1824 O O . VAL B 1 114 ? 20.031 31.812 -23.719 1 35.38 114 VAL B O 1
ATOM 1827 N N . GLY B 1 115 ? 20.953 33.094 -22.391 1 24.08 115 GLY B N 1
ATOM 1828 C CA . GLY B 1 115 ? 20.984 34.25 -23.281 1 24.08 115 GLY B CA 1
ATOM 1829 C C . GLY B 1 115 ? 22.094 34.188 -24.297 1 24.08 115 GLY B C 1
ATOM 1830 O O . GLY B 1 115 ? 23.125 33.562 -24.062 1 24.08 115 GLY B O 1
#

Organism: NCBI:txid2511166

Nearest PDB structures (foldseek):
  8f5q-assembly1_C  TM=4.314E-01  e=4.944E+00  Homo sapiens
  5e0t-assembly1_B  TM=4.565E-01  e=6.855E+00  Homo sapiens
  8hre-assembly1_A  TM=4.339E-01  e=7.812E+00  Escherichia phage DT57C
  5yd8-assembly2_X  TM=3.790E-01  e=4.064E+00  Homo sapiens
  3tbl-assembly1_A  TM=4.159E-01  e=5.278E+00  Homo sapiens

Radius of gyration: 19.03 Å; Cα contacts (8 Å, |Δi|>4): 460; chains: 2; bounding box: 39×59×63 Å

Solvent-accessible surface area (backbone atoms only — not comparable to full-atom values): 12865 Å² total; per-residue (Å²): 84,56,83,53,72,81,92,52,54,34,31,36,44,44,65,64,42,75,75,86,54,50,63,71,57,49,35,48,43,33,37,71,71,60,66,41,65,48,74,72,43,36,36,41,33,40,31,26,78,87,27,29,38,38,38,36,37,29,18,78,85,56,30,48,34,35,37,39,41,35,46,75,67,73,47,50,63,67,75,66,93,47,93,48,68,44,80,44,52,56,68,36,47,45,31,29,78,68,50,33,71,42,88,64,62,69,76,62,82,62,77,72,73,82,120,86,56,84,54,74,82,92,52,54,33,31,34,46,44,65,65,41,76,75,86,54,48,61,72,58,47,35,48,41,33,38,73,69,61,65,42,65,49,73,70,44,35,36,41,32,39,30,26,77,87,27,28,38,38,39,36,39,28,18,79,86,54,30,47,33,37,38,38,40,34,46,76,66,73,47,49,65,65,75,66,93,46,91,48,69,45,79,45,52,55,68,36,46,46,31,29,76,68,49,34,72,42,87,66,63,70,75,61,82,63,77,73,73,82,121

InterPro domains:
  IPR008878 Transposase IS66, Orf2 [NF033819] (10-99)
  IPR008878 Transposase IS66, Orf2 [PF05717] (9-106)
  IPR008878 Transposase IS66, Orf2 [PTHR36455] (1-110)

Sequence (230 aa):
MIPVPMGVRVWLATGHTDMRKGFASLSLQVQEVLRRDPLSGHLFCFRGRRGDLLKVIWHDGQGACLFTKKLERGRFVWPSLADGVVPISQAQMSYLLSGIDWRNPQESWRPTSVGMIPVPMGVRVWLATGHTDMRKGFASLSLQVQEVLRRDPLSGHLFCFRGRRGDLLKVIWHDGQGACLFTKKLERGRFVWPSLADGVVPISQAQMSYLLSGIDWRNPQESWRPTSVG

Foldseek 3Di:
DPDQDPPAWEKEFADADDPVDDQVRVQVCCCPQQVDHQAPSHKYKHAHPVQQKMKIWHHNPPGIDIDIGGHPDDGFDGDPPDRHMDIDDPVLVVCRSVRHHSPCPCPPCPPPPPD/DPDQDPPAKEKEWADADDPVDDQVRVQVCCCPQQVDHQAPSHKYKHAHPVQQKMKIWHHNPPGIDIDIGGHPDDGFDGDPPDRHMDIDDPVLVVCRSVRHHSPCPCPPCPPPPPD